Protein AF-A0A955N0T6-F1 (afdb_monomer)

Sequence (238 aa):
MNGVTVNFDPATDSLTDIRDAINRSVDTADARIDENGRLIIRSLTSQDVELANGTSNVLEALDLFHRIEGGDLGGGPLTPATTLASLGITGDAIVIDTGDQEYEIDLAGATDLAGVIAAVAASGAPVEAFINGAGNGLTFSATESVNSLEIRSLRKIFGSTALAPGTVNSGTTLASLGIASPGILEISNDGVVTQVDLTGAVSVEQVVDAINSQVNGVTATINADGTGIDLESAFLSS

Radius of gyration: 22.03 Å; Cα contacts (8 Å, |Δi|>4): 404; chains: 1; bounding box: 55×48×61 Å

Mean predicted aligned error: 18.3 Å

Foldseek 3Di:
DLPFDQDDDPVPAALVNVQVSCVVRPVQWDWDQDPVRDIWIDRNDPPPPPDPDDDPPVCVVVVQKDKDWFDALDDPQFDQAAFCVSSLAAFAWKWKDFAPDIFIFGRNVPGGNVSVQVSVVVRPAQKGWDQDPVRGGIMIIGNTGTPDIDMPPCCRRGRQNQQAFQCADQPRFCVNSVNPADAWDWDADPNDIWTQGCRVGGGPNVVQVSCVVGPPQWHWDQDPRNRGIDIDGNPPPD

Structure (mmCIF, N/CA/C/O backbone):
data_AF-A0A955N0T6-F1
#
_entry.id   AF-A0A955N0T6-F1
#
loop_
_atom_site.group_PDB
_atom_site.id
_atom_site.type_symbol
_atom_site.label_atom_id
_atom_site.label_alt_id
_atom_site.label_comp_id
_atom_site.label_asym_id
_atom_site.label_entity_id
_atom_site.label_seq_id
_atom_site.pdbx_PDB_ins_code
_atom_site.Cartn_x
_atom_site.Cartn_y
_atom_site.Cartn_z
_atom_site.occupancy
_atom_site.B_iso_or_equiv
_atom_site.auth_seq_id
_atom_site.auth_comp_id
_atom_site.auth_asym_id
_atom_site.auth_atom_id
_atom_site.pdbx_PDB_model_num
ATOM 1 N N . MET A 1 1 ? 18.552 9.284 -24.791 1.00 47.12 1 MET A N 1
ATOM 2 C CA . MET A 1 1 ? 19.332 9.133 -23.536 1.00 47.12 1 MET A CA 1
ATOM 3 C C . MET A 1 1 ? 20.487 10.125 -23.584 1.00 47.12 1 MET A C 1
ATOM 5 O O . MET A 1 1 ? 21.097 10.212 -24.638 1.00 47.12 1 MET A O 1
ATOM 9 N N . ASN A 1 2 ? 20.749 10.925 -22.543 1.00 49.69 2 ASN A N 1
ATOM 10 C CA . ASN A 1 2 ? 21.814 11.955 -22.546 1.00 49.69 2 ASN A CA 1
ATOM 11 C C . ASN A 1 2 ? 21.767 12.924 -23.752 1.00 49.69 2 ASN A C 1
ATOM 13 O O . ASN A 1 2 ? 22.791 13.247 -24.346 1.00 49.69 2 ASN A O 1
ATOM 17 N N . GLY A 1 3 ? 20.567 13.321 -24.197 1.00 55.41 3 GLY A N 1
ATOM 18 C CA . GLY A 1 3 ? 20.388 14.148 -25.404 1.00 55.41 3 GLY A CA 1
ATOM 19 C C . GLY A 1 3 ? 20.681 13.442 -26.739 1.00 55.41 3 GLY A C 1
ATOM 20 O O . GLY A 1 3 ? 20.474 14.029 -27.799 1.00 55.41 3 GLY A O 1
ATOM 21 N N . VAL A 1 4 ? 21.104 12.175 -26.716 1.00 63.22 4 VAL A N 1
ATOM 22 C CA . VAL A 1 4 ? 21.320 11.350 -27.908 1.00 63.22 4 VAL A CA 1
ATOM 23 C C . VAL A 1 4 ? 20.009 10.691 -28.330 1.00 63.22 4 VAL A C 1
ATOM 25 O O . VAL A 1 4 ? 19.337 10.025 -27.530 1.00 63.22 4 VAL A O 1
ATOM 28 N N . THR A 1 5 ? 19.662 10.883 -29.604 1.00 71.56 5 THR A N 1
ATOM 29 C CA . THR A 1 5 ? 18.549 10.204 -30.279 1.00 71.56 5 THR A CA 1
ATOM 30 C C . THR A 1 5 ? 19.086 8.965 -30.983 1.00 71.56 5 THR A C 1
ATOM 32 O O . THR A 1 5 ? 19.988 9.071 -31.814 1.00 71.56 5 THR A O 1
ATOM 35 N N . VAL A 1 6 ? 18.525 7.803 -30.658 1.00 72.94 6 VAL A N 1
ATOM 36 C CA . VAL A 1 6 ? 18.785 6.547 -31.369 1.00 72.94 6 VAL A CA 1
ATOM 37 C C . VAL A 1 6 ? 17.569 6.279 -32.245 1.00 72.94 6 VAL A C 1
ATOM 39 O O . VAL A 1 6 ? 16.464 6.139 -31.728 1.00 72.94 6 VAL A O 1
ATOM 42 N N . ASN A 1 7 ? 17.768 6.257 -33.561 1.00 78.81 7 ASN A N 1
ATOM 43 C CA . ASN A 1 7 ? 16.712 5.928 -34.514 1.00 78.81 7 ASN A CA 1
ATOM 44 C C . ASN A 1 7 ? 16.759 4.430 -34.809 1.00 78.81 7 ASN A C 1
ATOM 46 O O . ASN A 1 7 ? 17.839 3.900 -35.066 1.00 78.81 7 ASN A O 1
ATOM 50 N N . PHE A 1 8 ? 15.599 3.787 -34.812 1.00 81.38 8 PHE A N 1
ATOM 51 C CA . PHE A 1 8 ? 15.427 2.411 -35.262 1.00 81.38 8 PHE A CA 1
ATOM 52 C C . PHE A 1 8 ? 14.122 2.297 -36.052 1.00 81.38 8 PHE A C 1
ATOM 54 O O . PHE A 1 8 ? 13.184 3.070 -35.830 1.00 81.38 8 PHE A O 1
ATOM 61 N N . ASP A 1 9 ? 14.080 1.349 -36.978 1.00 82.19 9 ASP A N 1
ATOM 62 C CA . ASP A 1 9 ? 12.895 1.004 -37.753 1.00 82.19 9 ASP A CA 1
ATOM 63 C C . ASP A 1 9 ? 12.311 -0.318 -37.226 1.00 82.19 9 ASP A C 1
ATOM 65 O O . ASP A 1 9 ? 12.880 -1.382 -37.470 1.00 82.19 9 ASP A O 1
ATOM 69 N N . PRO A 1 10 ? 11.163 -0.298 -36.524 1.00 68.62 10 PRO A N 1
ATOM 70 C CA . PRO A 1 10 ? 10.575 -1.509 -35.952 1.00 68.62 10 PRO A CA 1
ATOM 71 C C . PRO A 1 10 ? 10.106 -2.522 -37.009 1.00 68.62 10 PRO A C 1
ATOM 73 O O . PRO A 1 10 ? 9.798 -3.660 -36.658 1.00 68.62 10 PRO A O 1
ATOM 76 N N . ALA A 1 11 ? 10.020 -2.138 -38.289 1.00 70.69 11 ALA A N 1
ATOM 77 C CA . ALA A 1 11 ? 9.659 -3.048 -39.372 1.00 70.69 11 ALA A CA 1
ATOM 78 C C . ALA A 1 11 ? 10.855 -3.851 -39.909 1.00 70.69 11 ALA A C 1
ATOM 80 O O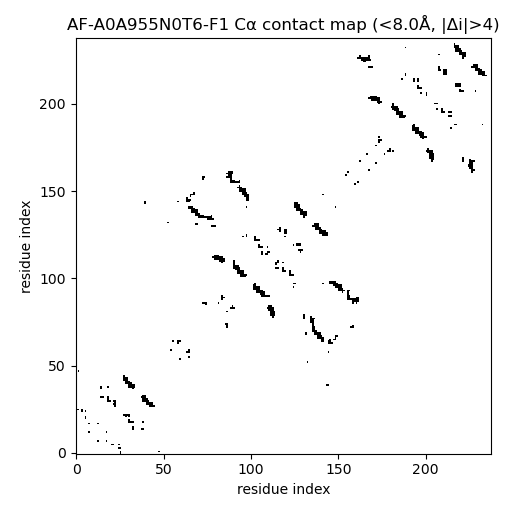 . ALA A 1 11 ? 10.645 -4.893 -40.536 1.00 70.69 11 ALA A O 1
ATOM 81 N N . THR A 1 12 ? 12.089 -3.380 -39.698 1.00 82.25 12 THR A N 1
ATOM 82 C CA . THR A 1 12 ? 13.293 -3.991 -40.288 1.00 82.25 12 THR A CA 1
ATOM 83 C C . THR A 1 12 ? 14.384 -4.324 -39.286 1.00 82.25 12 THR A C 1
ATOM 85 O O . THR A 1 12 ? 15.151 -5.253 -39.536 1.00 82.25 12 THR A O 1
ATOM 88 N N . ASP A 1 13 ? 14.459 -3.602 -38.173 1.00 80.44 13 ASP A N 1
ATOM 89 C CA . ASP A 1 13 ? 15.530 -3.750 -37.198 1.00 80.44 13 ASP A CA 1
ATOM 90 C C . ASP A 1 13 ? 15.172 -4.827 -36.172 1.00 80.44 13 ASP A C 1
ATOM 92 O O . ASP A 1 13 ? 14.110 -4.813 -35.545 1.00 80.44 13 ASP A O 1
ATOM 96 N N . SER A 1 14 ? 16.081 -5.782 -35.980 1.00 87.94 14 SER A N 1
ATOM 97 C CA . SER A 1 14 ? 15.954 -6.788 -34.931 1.00 87.94 14 SER A CA 1
ATOM 98 C C . SER A 1 14 ? 16.331 -6.213 -33.562 1.00 87.94 14 SER A C 1
ATOM 100 O O . SER A 1 14 ? 17.026 -5.202 -33.453 1.00 87.94 14 SER A O 1
ATOM 102 N N . LEU A 1 15 ? 15.965 -6.907 -32.479 1.00 77.06 15 LEU A N 1
ATOM 103 C CA . LEU A 1 15 ? 16.419 -6.542 -31.128 1.00 77.06 15 LEU A CA 1
ATOM 104 C C . LEU A 1 15 ? 17.953 -6.500 -31.014 1.00 77.06 15 LEU A C 1
ATOM 106 O O . LEU A 1 15 ? 18.491 -5.718 -30.232 1.00 77.06 15 LEU A O 1
ATOM 110 N N . THR A 1 16 ? 18.658 -7.304 -31.816 1.00 87.44 16 THR A N 1
ATOM 111 C CA . THR A 1 16 ? 20.126 -7.285 -31.918 1.00 87.44 16 THR A CA 1
ATOM 112 C C . THR A 1 16 ? 20.617 -5.979 -32.532 1.00 87.44 16 THR A C 1
ATOM 114 O O . THR A 1 16 ? 21.552 -5.376 -32.009 1.00 87.44 16 THR A O 1
ATOM 117 N N . ASP A 1 17 ? 19.956 -5.506 -33.589 1.00 84.50 17 ASP A N 1
ATOM 118 C CA . ASP A 1 17 ? 20.299 -4.248 -34.256 1.00 84.50 17 ASP A CA 1
ATOM 119 C C . ASP A 1 17 ? 20.048 -3.054 -33.330 1.00 84.50 17 ASP A C 1
ATOM 121 O O . ASP A 1 17 ? 20.889 -2.159 -33.222 1.00 84.50 17 ASP A O 1
ATOM 125 N N . ILE A 1 18 ? 18.940 -3.087 -32.582 1.00 83.38 18 ILE A N 1
ATOM 126 C CA . ILE A 1 18 ? 18.583 -2.065 -31.591 1.00 83.38 18 ILE A CA 1
ATOM 127 C C . ILE A 1 18 ? 19.593 -2.051 -30.434 1.00 83.38 18 ILE A C 1
ATOM 129 O O . ILE A 1 18 ? 20.108 -0.986 -30.084 1.00 83.38 18 ILE A O 1
ATOM 133 N N . ARG A 1 19 ? 19.946 -3.219 -29.873 1.00 89.56 19 ARG A N 1
ATOM 134 C CA . ARG A 1 19 ? 21.001 -3.356 -28.850 1.00 89.56 19 ARG A CA 1
ATOM 135 C C . ARG A 1 19 ? 22.312 -2.731 -29.324 1.00 89.56 19 ARG A C 1
ATOM 137 O O . ARG A 1 19 ? 22.926 -1.941 -28.607 1.00 89.56 19 ARG A O 1
ATOM 144 N N . ASP A 1 20 ? 22.737 -3.086 -30.533 1.00 86.69 20 ASP A N 1
ATOM 145 C CA . ASP A 1 20 ? 24.015 -2.647 -31.087 1.00 86.69 20 ASP A CA 1
ATOM 146 C C . ASP A 1 20 ? 24.008 -1.155 -31.429 1.00 86.69 20 ASP A C 1
ATOM 148 O O . ASP A 1 20 ? 25.032 -0.488 -31.285 1.00 86.69 20 ASP A O 1
ATOM 152 N N . ALA A 1 21 ? 22.866 -0.607 -31.848 1.00 83.38 21 ALA A N 1
ATOM 153 C CA . ALA A 1 21 ? 22.693 0.828 -32.028 1.00 83.38 21 ALA A CA 1
ATOM 154 C C . ALA A 1 21 ? 22.827 1.582 -30.697 1.00 83.38 21 ALA A C 1
ATOM 156 O O . ALA A 1 21 ? 23.555 2.569 -30.636 1.00 83.38 21 ALA A O 1
ATOM 157 N N . ILE A 1 22 ? 22.210 1.090 -29.619 1.00 79.81 22 ILE A N 1
ATOM 158 C CA . ILE A 1 22 ? 22.282 1.716 -28.291 1.00 79.81 22 ILE A CA 1
ATOM 159 C C . ILE A 1 22 ? 23.716 1.709 -27.753 1.00 79.81 22 ILE A C 1
ATOM 161 O O . ILE A 1 22 ? 24.227 2.771 -27.405 1.00 79.81 22 ILE A O 1
ATOM 165 N N . ASN A 1 23 ? 24.390 0.554 -27.765 1.00 84.00 23 ASN A N 1
ATOM 166 C CA . ASN A 1 23 ? 25.775 0.433 -27.287 1.00 84.00 23 ASN A CA 1
ATOM 167 C C . ASN A 1 23 ? 26.773 1.255 -28.114 1.00 84.00 23 ASN A C 1
ATOM 169 O O . ASN A 1 23 ? 27.841 1.607 -27.624 1.00 84.00 23 ASN A O 1
ATOM 173 N N . ARG A 1 24 ? 26.452 1.547 -29.380 1.00 86.88 24 ARG A N 1
ATOM 174 C CA . ARG A 1 24 ? 27.289 2.381 -30.253 1.00 86.88 24 ARG A CA 1
ATOM 175 C C . ARG A 1 24 ? 27.024 3.872 -30.076 1.00 86.88 24 ARG A C 1
ATOM 177 O O . ARG A 1 24 ? 27.92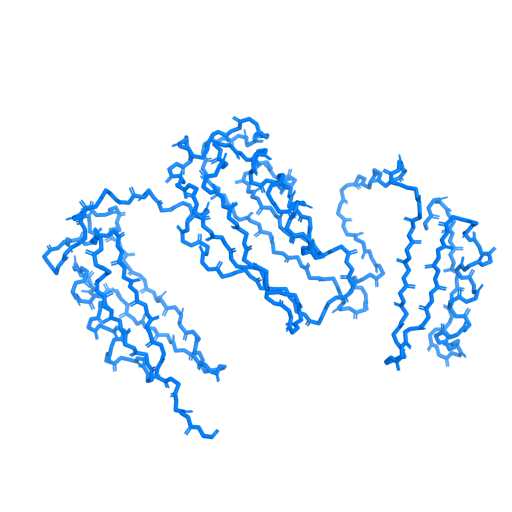2 4.676 -30.295 1.00 86.88 24 ARG A O 1
ATOM 184 N N . SER A 1 25 ? 25.783 4.246 -29.785 1.00 80.88 25 SER A N 1
ATOM 185 C CA . SER A 1 25 ? 25.358 5.646 -29.710 1.00 80.88 25 SER A CA 1
ATOM 186 C C . SER A 1 25 ? 25.455 6.231 -28.305 1.00 80.88 25 SER A C 1
ATOM 188 O O . SER A 1 25 ? 25.453 7.452 -28.166 1.00 80.88 25 SER A O 1
ATOM 190 N N . VAL A 1 26 ? 25.519 5.393 -27.270 1.00 78.62 26 VAL A N 1
ATOM 191 C CA . VAL A 1 26 ? 25.553 5.825 -25.874 1.00 78.62 26 VAL A CA 1
ATOM 192 C C . VAL A 1 26 ? 26.701 5.113 -25.165 1.00 78.62 26 VAL A C 1
ATOM 194 O O . VAL A 1 26 ? 26.543 3.995 -24.690 1.00 78.62 26 VAL A O 1
ATOM 197 N N . ASP A 1 27 ? 27.846 5.788 -25.058 1.00 73.81 27 ASP A N 1
ATOM 198 C CA . ASP A 1 27 ? 29.087 5.227 -24.491 1.00 73.81 27 ASP A CA 1
ATOM 199 C C . ASP A 1 27 ? 28.948 4.738 -23.032 1.00 73.81 27 ASP A C 1
ATOM 201 O O . ASP A 1 27 ? 29.782 3.978 -22.543 1.00 73.81 27 ASP A O 1
ATOM 205 N N . THR A 1 28 ? 27.905 5.178 -22.319 1.00 65.75 28 THR A N 1
ATOM 206 C CA . THR A 1 28 ? 27.613 4.820 -20.920 1.00 65.75 28 THR A CA 1
ATOM 207 C C . THR A 1 28 ? 26.474 3.809 -20.757 1.00 65.75 28 THR A C 1
ATOM 209 O O . THR A 1 28 ? 26.114 3.478 -19.623 1.00 65.75 28 THR A O 1
ATOM 212 N N . ALA A 1 29 ? 25.874 3.348 -21.857 1.00 68.81 29 ALA A N 1
ATOM 213 C CA . ALA A 1 29 ? 24.824 2.339 -21.826 1.00 68.81 29 ALA A CA 1
ATOM 214 C C . ALA A 1 29 ? 25.420 0.930 -21.929 1.00 68.81 29 ALA A C 1
ATOM 216 O O . ALA A 1 29 ? 26.307 0.672 -22.736 1.00 68.81 29 ALA A O 1
ATOM 217 N N . ASP A 1 30 ? 24.880 0.012 -21.134 1.00 77.50 30 ASP A N 1
ATOM 218 C CA . ASP A 1 30 ? 25.071 -1.431 -21.262 1.00 77.50 30 ASP A CA 1
ATOM 219 C C . ASP A 1 30 ? 23.743 -2.056 -21.708 1.00 77.50 30 ASP A C 1
ATOM 221 O O . ASP A 1 30 ? 22.880 -2.396 -20.893 1.00 77.50 30 ASP A O 1
ATOM 225 N N . ALA A 1 31 ? 23.541 -2.129 -23.025 1.00 80.44 31 ALA A N 1
ATOM 226 C CA . ALA A 1 31 ? 22.414 -2.816 -23.636 1.00 80.44 31 ALA A CA 1
ATOM 227 C C . ALA A 1 31 ? 22.773 -4.274 -23.959 1.00 80.44 31 ALA A C 1
ATOM 229 O O . ALA A 1 31 ? 23.760 -4.567 -24.638 1.00 80.44 31 ALA A O 1
ATOM 230 N N . ARG A 1 32 ? 21.929 -5.213 -23.537 1.00 83.88 32 ARG A N 1
ATOM 231 C CA . ARG A 1 32 ? 22.116 -6.659 -23.710 1.00 83.88 32 ARG A CA 1
ATOM 232 C C . ARG A 1 32 ? 20.792 -7.352 -23.995 1.00 83.88 32 ARG A C 1
ATOM 234 O O . ARG A 1 32 ? 19.743 -6.834 -23.647 1.00 83.88 32 ARG A O 1
ATOM 241 N N . ILE A 1 33 ? 20.847 -8.521 -24.625 1.00 76.94 33 ILE A N 1
ATOM 242 C CA . ILE A 1 33 ? 19.676 -9.389 -24.788 1.00 76.94 33 ILE A CA 1
ATOM 243 C C . ILE A 1 33 ? 19.840 -10.545 -23.807 1.00 76.94 33 ILE A C 1
ATOM 245 O O . ILE A 1 33 ? 20.915 -11.146 -23.768 1.00 76.94 33 ILE A O 1
ATOM 249 N N . ASP A 1 34 ? 18.830 -10.804 -22.983 1.00 71.25 34 ASP A N 1
ATOM 250 C CA . ASP A 1 34 ? 18.863 -11.907 -22.024 1.00 71.25 34 ASP A CA 1
ATOM 251 C C . ASP A 1 34 ? 18.612 -13.272 -22.685 1.00 71.25 34 ASP A C 1
ATOM 253 O O . ASP A 1 34 ? 18.391 -13.393 -23.893 1.00 71.25 34 ASP A O 1
ATOM 257 N N . GLU A 1 35 ? 18.653 -14.328 -21.877 1.00 67.81 35 GLU A N 1
ATOM 258 C CA . GLU A 1 35 ? 18.397 -15.701 -22.325 1.00 67.81 35 GLU A CA 1
ATOM 259 C C . GLU A 1 35 ? 16.966 -15.932 -22.841 1.00 67.81 35 GLU A C 1
ATOM 261 O O . GLU A 1 35 ? 16.733 -16.878 -23.592 1.00 67.81 35 GLU A O 1
ATOM 266 N N . ASN A 1 36 ? 16.034 -15.036 -22.507 1.00 64.38 36 ASN A N 1
ATOM 267 C CA . ASN A 1 36 ? 14.639 -15.067 -22.936 1.00 64.38 36 ASN A CA 1
ATOM 268 C C . ASN A 1 36 ? 14.381 -14.198 -24.180 1.00 64.38 36 ASN A C 1
ATOM 270 O O . ASN A 1 36 ? 13.234 -14.059 -24.608 1.00 64.38 36 ASN A O 1
ATOM 274 N N . GLY A 1 37 ? 15.423 -13.608 -24.775 1.00 65.44 37 GLY A N 1
ATOM 275 C CA . GLY A 1 37 ? 15.309 -12.771 -25.968 1.00 65.44 37 GLY A CA 1
ATOM 276 C C . GLY A 1 37 ? 14.833 -11.342 -25.696 1.00 65.44 37 GLY A C 1
ATOM 277 O O . GLY A 1 37 ? 14.413 -10.661 -26.629 1.00 65.44 37 GLY A O 1
ATOM 278 N N . ARG A 1 38 ? 14.892 -10.867 -24.447 1.00 69.25 38 ARG A N 1
ATOM 279 C CA . ARG A 1 38 ? 14.460 -9.520 -24.046 1.00 69.25 38 ARG A CA 1
ATOM 280 C C . ARG A 1 38 ? 15.627 -8.545 -24.055 1.00 69.25 38 ARG A C 1
ATOM 282 O O . ARG A 1 38 ? 16.719 -8.877 -23.602 1.00 69.25 38 ARG A O 1
ATOM 289 N N . LEU A 1 39 ? 15.392 -7.323 -24.532 1.00 70.25 39 LEU A N 1
ATOM 290 C CA . LEU A 1 39 ? 16.381 -6.247 -24.500 1.00 70.25 39 LEU A CA 1
ATOM 291 C C . LEU A 1 39 ? 16.411 -5.594 -23.109 1.00 70.25 39 LEU A C 1
ATOM 293 O O . LEU A 1 39 ? 15.427 -5.012 -22.668 1.00 70.25 39 LEU A O 1
ATOM 297 N N . ILE A 1 40 ? 17.560 -5.654 -22.447 1.00 68.81 40 ILE A N 1
ATOM 298 C CA . ILE A 1 40 ? 17.857 -5.009 -21.166 1.00 68.81 40 ILE A CA 1
ATOM 299 C C . ILE A 1 40 ? 18.818 -3.853 -21.434 1.00 68.81 40 ILE A C 1
ATOM 301 O O . ILE A 1 40 ? 19.824 -4.053 -22.107 1.00 68.81 40 ILE A O 1
ATOM 305 N N . ILE A 1 41 ? 18.559 -2.668 -20.879 1.00 73.00 41 ILE A N 1
ATOM 306 C CA . ILE A 1 41 ? 19.451 -1.503 -20.986 1.00 73.00 41 ILE A CA 1
ATOM 307 C C . ILE A 1 41 ? 19.792 -1.025 -19.575 1.00 73.00 41 ILE A C 1
ATOM 309 O O . ILE A 1 41 ? 18.904 -0.634 -18.824 1.00 73.00 41 ILE A O 1
ATOM 313 N N . ARG A 1 42 ? 21.075 -1.038 -19.207 1.00 61.81 42 ARG A N 1
ATOM 314 C CA . ARG A 1 42 ? 21.577 -0.511 -17.931 1.00 61.81 42 ARG A CA 1
ATOM 315 C C . ARG A 1 42 ? 22.395 0.750 -18.193 1.00 61.81 42 ARG A C 1
ATOM 317 O O . ARG A 1 42 ? 23.458 0.684 -18.798 1.00 61.81 42 ARG A O 1
ATOM 324 N N . SER A 1 43 ? 21.906 1.909 -17.759 1.00 56.81 43 SER A N 1
ATOM 325 C CA . SER A 1 43 ? 22.688 3.154 -17.787 1.00 56.81 43 SER A CA 1
ATOM 326 C C . SER A 1 43 ? 23.571 3.216 -16.541 1.00 56.81 43 SER A C 1
ATOM 328 O O . SER A 1 43 ? 23.054 3.193 -15.426 1.00 56.81 43 SER A O 1
ATOM 330 N N . LEU A 1 44 ? 24.896 3.268 -16.710 1.00 47.31 44 LEU A N 1
ATOM 331 C CA . LEU A 1 44 ? 25.856 3.164 -15.599 1.00 47.31 44 LEU A CA 1
ATOM 332 C C . LEU A 1 44 ? 26.204 4.493 -14.906 1.00 47.31 44 LEU A C 1
ATOM 334 O O . LEU A 1 44 ? 27.102 4.521 -14.067 1.00 47.31 44 LEU A O 1
ATOM 338 N N . THR A 1 45 ? 25.501 5.594 -15.179 1.00 41.44 45 THR A N 1
ATOM 339 C CA . THR A 1 45 ? 25.729 6.857 -14.456 1.00 41.44 45 THR A CA 1
ATOM 340 C C . THR A 1 45 ? 24.423 7.427 -13.921 1.00 41.44 45 THR A C 1
ATOM 342 O O . THR A 1 45 ? 23.654 8.058 -14.642 1.00 41.44 45 THR A O 1
ATOM 345 N N . SER A 1 46 ? 24.208 7.233 -12.621 1.00 37.22 46 SER A N 1
ATOM 346 C CA . SER A 1 46 ? 23.081 7.725 -11.819 1.00 37.22 46 SER A CA 1
ATOM 347 C C . SER A 1 46 ? 23.048 9.250 -11.613 1.00 37.22 46 SER A C 1
ATOM 349 O O . SER A 1 46 ? 22.302 9.724 -10.765 1.00 37.22 46 SER A O 1
ATOM 351 N N . GLN A 1 47 ? 23.859 10.029 -12.340 1.00 34.72 47 GLN A N 1
ATOM 352 C CA . GLN A 1 47 ? 24.026 11.468 -12.086 1.00 34.72 47 GLN A CA 1
ATOM 353 C C . GLN A 1 47 ? 23.337 12.397 -13.097 1.00 34.72 47 GLN A C 1
ATOM 355 O O . GLN A 1 47 ? 23.209 13.574 -12.792 1.00 34.72 47 GLN A O 1
ATOM 360 N N . ASP A 1 48 ? 22.820 11.890 -14.224 1.00 32.69 48 ASP A N 1
ATOM 361 C CA . ASP A 1 48 ? 22.217 12.735 -15.279 1.00 32.69 48 ASP A CA 1
ATOM 362 C C . ASP A 1 48 ? 20.781 12.338 -15.676 1.00 32.69 48 ASP A C 1
ATOM 364 O O . ASP A 1 48 ? 20.277 12.753 -16.721 1.00 32.69 48 ASP A O 1
ATOM 368 N N . VAL A 1 49 ? 20.074 11.567 -14.843 1.00 34.94 49 VAL A N 1
ATOM 369 C CA . VAL A 1 49 ? 18.625 11.348 -15.018 1.00 34.94 49 VAL A CA 1
ATOM 370 C C . VAL A 1 49 ? 17.856 12.245 -14.052 1.00 34.94 49 VAL A C 1
ATOM 372 O O . VAL A 1 49 ? 17.116 11.781 -13.195 1.00 34.94 49 VAL A O 1
ATOM 375 N N . GLU A 1 50 ? 18.024 13.559 -14.196 1.00 27.94 50 GLU A N 1
ATOM 376 C CA . GLU A 1 50 ? 17.011 14.503 -13.723 1.00 27.94 50 GLU A CA 1
ATOM 377 C C . GLU A 1 50 ? 16.030 14.732 -14.885 1.00 27.94 50 GLU A C 1
ATOM 379 O O . GLU A 1 50 ? 16.179 15.631 -15.715 1.00 27.94 50 GLU A O 1
ATOM 384 N N . LEU A 1 51 ? 15.053 13.830 -15.013 1.00 32.66 51 LEU A N 1
ATOM 385 C CA . LEU A 1 51 ? 13.962 13.970 -15.974 1.00 32.66 51 LEU A CA 1
ATOM 386 C C . LEU A 1 51 ? 12.872 14.837 -15.348 1.00 32.66 51 LEU A C 1
ATOM 388 O O . LEU A 1 51 ? 12.045 14.377 -14.561 1.00 32.66 51 LEU A O 1
ATOM 392 N N . ALA A 1 52 ? 12.883 16.117 -15.717 1.00 30.12 52 ALA A N 1
ATOM 393 C CA . ALA A 1 52 ? 11.793 17.030 -15.432 1.00 30.12 52 ALA A CA 1
ATOM 394 C C . ALA A 1 52 ? 10.487 16.487 -16.037 1.00 30.12 52 ALA A C 1
ATOM 396 O O . ALA A 1 52 ? 10.296 16.496 -17.249 1.00 30.12 52 ALA A O 1
ATOM 397 N N . ASN A 1 53 ? 9.593 16.073 -15.142 1.00 32.22 53 ASN A N 1
ATOM 398 C CA . ASN A 1 53 ? 8.164 15.869 -15.345 1.00 32.22 53 ASN A CA 1
ATOM 399 C C . ASN A 1 53 ? 7.758 14.827 -16.411 1.00 32.22 53 ASN A C 1
ATOM 401 O O . ASN A 1 53 ? 7.437 15.168 -17.544 1.00 32.22 53 ASN A O 1
ATOM 405 N N . GLY A 1 54 ? 7.649 13.571 -15.967 1.00 35.72 54 GLY A N 1
ATOM 406 C CA . GLY A 1 54 ? 6.728 12.586 -16.539 1.00 35.72 54 GLY A CA 1
ATOM 407 C C . GLY A 1 54 ? 7.233 11.807 -17.756 1.00 35.72 54 GLY A C 1
ATOM 408 O O . GLY A 1 54 ? 7.533 12.372 -18.800 1.00 35.72 54 GLY A O 1
ATOM 409 N N . THR A 1 55 ? 7.177 10.478 -17.626 1.00 31.72 55 THR A N 1
ATOM 410 C CA . THR A 1 55 ? 7.202 9.436 -18.676 1.00 31.72 55 THR A CA 1
ATOM 411 C C . THR A 1 55 ? 8.559 9.062 -19.293 1.00 31.72 55 THR A C 1
ATOM 413 O O . THR A 1 55 ? 9.147 9.778 -20.101 1.00 31.72 55 THR A O 1
ATOM 416 N N . SER A 1 56 ? 9.036 7.856 -18.952 1.00 40.25 56 SER A N 1
ATOM 417 C CA . SER A 1 56 ? 10.073 7.142 -19.707 1.00 40.25 56 SER A CA 1
ATOM 418 C C . SER A 1 56 ? 9.406 6.450 -20.903 1.00 40.25 56 SER A C 1
ATOM 420 O O . SER A 1 56 ? 9.001 5.290 -20.872 1.00 40.25 56 SER A O 1
ATOM 422 N N . ASN A 1 57 ? 9.262 7.230 -21.963 1.00 43.34 57 ASN A N 1
ATOM 423 C CA . ASN A 1 57 ? 8.592 6.975 -23.237 1.00 43.34 57 ASN A CA 1
ATOM 424 C C . ASN A 1 57 ? 9.021 5.712 -24.020 1.00 43.34 57 ASN A C 1
ATOM 426 O O . ASN A 1 57 ? 8.316 5.324 -24.947 1.00 43.34 57 ASN A O 1
ATOM 430 N N . VAL A 1 58 ? 10.120 5.033 -23.673 1.00 39.41 58 VAL A N 1
ATOM 431 C CA . VAL A 1 58 ? 10.504 3.752 -24.312 1.00 39.41 58 VAL A CA 1
ATOM 432 C C . VAL A 1 58 ? 9.889 2.547 -23.596 1.00 39.41 58 VAL A C 1
ATOM 434 O O . VAL A 1 58 ? 9.479 1.594 -24.250 1.00 39.41 58 VAL A O 1
ATOM 437 N N . LEU A 1 59 ? 9.786 2.589 -22.265 1.00 40.06 59 LEU A N 1
ATOM 438 C CA . LEU A 1 59 ? 9.183 1.507 -21.482 1.00 40.06 59 LEU A CA 1
ATOM 439 C C . LEU A 1 59 ? 7.649 1.573 -21.537 1.00 40.06 59 LEU A C 1
ATOM 441 O O . LEU A 1 59 ? 7.001 0.533 -21.583 1.00 40.06 59 LEU A O 1
ATOM 445 N N . GLU A 1 60 ? 7.082 2.781 -21.608 1.00 37.66 60 GLU A N 1
ATOM 446 C CA . GLU A 1 60 ? 5.643 3.002 -21.818 1.00 37.66 60 GLU A CA 1
ATOM 447 C C . GLU A 1 60 ? 5.195 2.575 -23.229 1.00 37.66 60 GLU A C 1
ATOM 449 O O . GLU A 1 60 ? 4.159 1.940 -23.382 1.00 37.66 60 GLU A O 1
ATOM 454 N N . ALA A 1 61 ? 6.004 2.825 -24.269 1.00 37.12 61 ALA A N 1
ATOM 455 C CA . ALA A 1 61 ? 5.692 2.405 -25.642 1.00 37.12 61 ALA A CA 1
ATOM 456 C C . ALA A 1 61 ? 5.778 0.883 -25.873 1.00 37.12 61 ALA A C 1
ATOM 458 O O . ALA A 1 61 ? 5.254 0.386 -26.869 1.00 37.12 61 ALA A O 1
ATOM 459 N N . LEU A 1 62 ? 6.450 0.156 -24.975 1.00 38.09 62 LEU A N 1
ATOM 460 C CA . LEU A 1 62 ? 6.595 -1.302 -25.016 1.00 38.09 62 LEU A CA 1
ATOM 461 C C . LEU A 1 62 ? 5.700 -2.024 -23.994 1.00 38.09 62 LEU A C 1
ATOM 463 O O . LEU A 1 62 ? 5.785 -3.244 -23.906 1.00 38.09 62 LEU A O 1
ATOM 467 N N . ASP A 1 63 ? 4.866 -1.293 -23.243 1.00 42.19 63 ASP A N 1
ATOM 468 C CA . ASP A 1 63 ? 4.020 -1.824 -22.156 1.00 42.19 63 ASP A CA 1
ATOM 469 C C . ASP A 1 63 ? 4.820 -2.547 -21.047 1.00 42.19 63 ASP A C 1
ATOM 471 O O . ASP A 1 63 ? 4.358 -3.475 -20.394 1.00 42.19 63 ASP A O 1
ATOM 475 N N . LEU A 1 64 ? 6.079 -2.135 -20.848 1.00 38.56 64 LEU A N 1
ATOM 476 C CA . LEU A 1 64 ? 7.003 -2.697 -19.851 1.00 38.56 64 LEU A CA 1
ATOM 477 C C . LEU A 1 64 ? 7.192 -1.773 -18.640 1.00 38.56 64 LEU A C 1
ATOM 479 O O . LEU A 1 64 ? 7.902 -2.124 -17.695 1.00 38.56 64 LEU A O 1
ATOM 483 N N . PHE A 1 65 ? 6.592 -0.580 -18.672 1.00 44.47 65 PHE A N 1
ATOM 484 C CA . PHE A 1 65 ? 6.606 0.377 -17.574 1.00 44.47 65 PHE A CA 1
ATOM 485 C C . PHE A 1 65 ? 5.408 0.150 -16.658 1.00 44.47 65 PHE A C 1
ATOM 487 O O . PHE A 1 65 ? 4.290 0.547 -16.976 1.00 44.47 65 PHE A O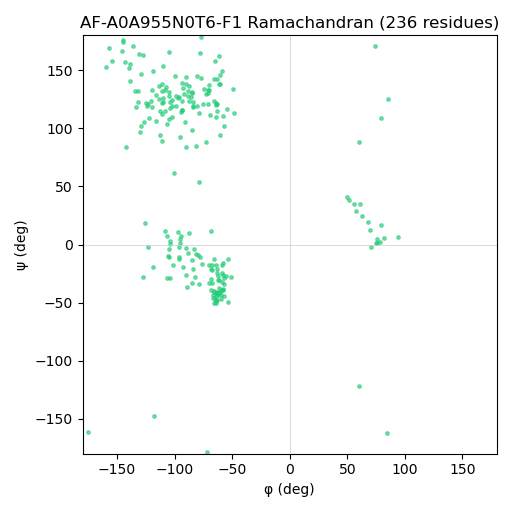 1
ATOM 494 N N . HIS A 1 66 ? 5.658 -0.434 -15.490 1.00 47.25 66 HIS A N 1
ATOM 495 C CA . HIS A 1 66 ? 4.638 -0.577 -14.463 1.00 47.25 66 HIS A CA 1
ATOM 496 C C . HIS A 1 66 ? 4.880 0.441 -13.348 1.00 47.25 66 HIS A C 1
ATOM 498 O O . HIS A 1 66 ? 5.953 0.484 -12.738 1.00 47.25 66 HIS A O 1
ATOM 504 N N . ARG A 1 67 ? 3.869 1.275 -13.094 1.00 53.78 67 ARG A N 1
ATOM 505 C CA . ARG A 1 67 ? 3.886 2.300 -12.050 1.00 53.78 67 ARG A CA 1
ATOM 506 C C . ARG A 1 67 ? 2.585 2.264 -11.273 1.00 53.78 67 ARG A C 1
ATOM 508 O O . ARG A 1 67 ? 1.509 2.308 -11.861 1.00 53.78 67 ARG A O 1
ATOM 515 N N . ILE A 1 68 ? 2.709 2.272 -9.954 1.00 57.06 68 ILE A N 1
ATOM 516 C CA . ILE A 1 68 ? 1.583 2.427 -9.039 1.00 57.06 68 ILE A CA 1
ATOM 517 C C . ILE A 1 68 ? 1.679 3.836 -8.466 1.00 57.06 68 ILE A C 1
ATOM 519 O O . ILE A 1 68 ? 2.538 4.127 -7.629 1.00 57.06 68 ILE A O 1
ATOM 523 N N . GLU A 1 69 ? 0.833 4.738 -8.963 1.00 61.56 69 GLU A N 1
ATOM 524 C CA . GLU A 1 69 ? 0.717 6.083 -8.402 1.00 61.56 69 GLU A CA 1
ATOM 525 C C . GLU A 1 69 ? -0.051 6.033 -7.080 1.00 61.56 69 GLU A C 1
ATOM 527 O O . GLU A 1 69 ? -1.211 5.624 -7.030 1.00 61.56 69 GLU A O 1
ATOM 532 N N . GLY A 1 70 ? 0.597 6.481 -6.005 1.00 55.91 70 GLY A N 1
ATOM 533 C CA . GLY A 1 70 ? -0.066 6.659 -4.720 1.00 55.91 70 GLY A CA 1
ATOM 534 C C . GLY A 1 70 ? -1.052 7.822 -4.761 1.00 55.91 70 GLY A C 1
ATOM 535 O O . GLY A 1 70 ? -0.709 8.917 -5.219 1.00 55.91 70 GLY A O 1
ATOM 536 N N . GLY A 1 71 ? -2.258 7.576 -4.247 1.00 58.81 71 GLY A N 1
ATOM 537 C CA . GLY A 1 71 ? -3.267 8.605 -3.999 1.00 58.81 71 GLY A CA 1
ATOM 538 C C . GLY A 1 71 ? -2.920 9.514 -2.815 1.00 58.81 71 GLY A C 1
ATOM 539 O O . GLY A 1 71 ? -1.874 9.366 -2.185 1.00 58.81 71 GLY A O 1
ATOM 540 N N . ASP A 1 72 ? -3.821 10.452 -2.519 1.00 69.69 72 ASP A N 1
ATOM 541 C CA . ASP A 1 72 ? -3.670 11.397 -1.408 1.00 69.69 72 ASP A CA 1
ATOM 542 C C . ASP A 1 72 ? -3.644 10.668 -0.052 1.00 69.69 72 ASP A C 1
ATOM 544 O O . ASP A 1 72 ? -4.592 9.970 0.311 1.00 69.69 72 ASP A O 1
ATOM 548 N N . LEU A 1 73 ? -2.551 10.837 0.691 1.00 67.38 73 LEU A N 1
ATOM 549 C CA . LEU A 1 73 ? -2.327 10.286 2.029 1.00 67.38 73 LEU A CA 1
ATOM 550 C C . LEU A 1 73 ? -2.803 11.225 3.152 1.00 67.38 73 LEU A C 1
ATOM 552 O O . LEU A 1 73 ? -2.737 10.860 4.326 1.00 67.38 73 LEU A O 1
ATOM 556 N N . GLY A 1 74 ? -3.286 12.425 2.817 1.00 58.09 74 GLY A N 1
ATOM 557 C CA . GLY A 1 74 ? -3.607 13.476 3.778 1.00 58.09 74 GLY A CA 1
ATOM 558 C C . GLY A 1 74 ? -2.357 14.153 4.361 1.00 58.09 74 GLY A C 1
ATOM 559 O O . GLY A 1 74 ? -1.227 13.731 4.148 1.00 58.09 74 GLY A O 1
ATOM 560 N N . GLY A 1 75 ? -2.545 15.251 5.103 1.00 59.38 75 GLY A N 1
ATOM 561 C CA . GLY A 1 75 ? -1.448 15.909 5.839 1.00 59.38 75 GLY A CA 1
ATOM 562 C C . GLY A 1 75 ? -0.736 17.071 5.130 1.00 59.38 75 GLY A C 1
ATOM 563 O O . GLY A 1 75 ? 0.210 17.626 5.687 1.00 59.38 75 GLY A O 1
ATOM 564 N N . GLY A 1 76 ? -1.213 17.510 3.961 1.00 65.25 76 GLY A N 1
ATOM 565 C CA . GLY A 1 76 ? -0.584 18.594 3.193 1.00 65.25 76 GLY A CA 1
ATOM 566 C C . GLY A 1 76 ? 0.564 18.086 2.310 1.00 65.25 76 GLY A C 1
ATOM 567 O O . GLY A 1 76 ? 0.614 16.893 2.028 1.00 65.25 76 GLY A O 1
ATOM 568 N N . PRO A 1 77 ? 1.469 18.965 1.835 1.00 81.25 77 PRO A N 1
ATOM 569 C CA . PRO A 1 77 ? 2.582 18.529 1.005 1.00 81.25 77 PRO A CA 1
ATOM 570 C C . PRO A 1 77 ? 3.492 17.593 1.803 1.00 81.25 77 PRO A C 1
ATOM 572 O O . PRO A 1 77 ? 4.125 17.993 2.783 1.00 81.25 77 PRO A O 1
ATOM 575 N N . LEU A 1 78 ? 3.540 16.342 1.368 1.00 84.44 78 LEU A N 1
ATOM 576 C CA . LEU A 1 78 ? 4.412 15.314 1.890 1.00 84.44 78 LEU A CA 1
ATOM 577 C C . LEU A 1 78 ? 5.866 15.662 1.590 1.00 84.44 78 LEU A C 1
ATOM 579 O O . LEU A 1 78 ? 6.224 16.148 0.517 1.00 84.44 78 LEU A O 1
ATOM 583 N N . THR A 1 79 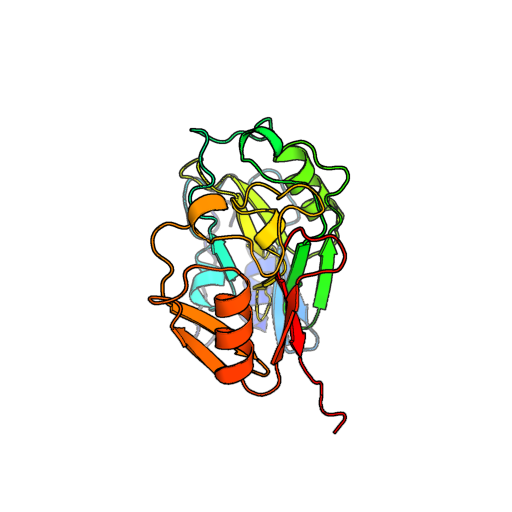? 6.720 15.356 2.553 1.00 89.06 79 THR A N 1
ATOM 584 C CA . THR A 1 79 ? 8.172 15.441 2.437 1.00 89.06 79 THR A CA 1
ATOM 585 C C . THR A 1 79 ? 8.771 14.133 2.945 1.00 89.06 79 THR A C 1
ATOM 587 O O . THR A 1 79 ? 8.091 13.401 3.666 1.00 89.06 79 THR A O 1
ATOM 590 N N . PRO A 1 80 ? 10.047 13.829 2.656 1.00 88.25 80 PRO A N 1
ATOM 591 C CA . PRO A 1 80 ? 10.696 12.657 3.241 1.00 88.25 80 PRO A CA 1
ATOM 592 C C . PRO A 1 80 ? 10.640 12.643 4.782 1.00 88.25 80 PRO A C 1
ATOM 594 O O . PRO A 1 80 ? 10.595 11.579 5.384 1.00 88.25 80 PRO A O 1
ATOM 597 N N . ALA A 1 81 ? 10.566 13.813 5.425 1.00 89.44 81 ALA A N 1
ATOM 598 C CA . ALA A 1 81 ? 10.441 13.938 6.878 1.00 89.44 81 ALA A CA 1
ATOM 599 C C . ALA A 1 81 ? 8.997 13.805 7.405 1.00 89.44 81 ALA A C 1
ATOM 601 O O . ALA A 1 81 ? 8.785 13.857 8.618 1.00 89.44 81 ALA A O 1
ATOM 602 N N . THR A 1 82 ? 7.989 13.679 6.533 1.00 86.94 82 THR A N 1
ATOM 603 C CA . THR A 1 82 ? 6.603 13.480 6.968 1.00 86.94 82 THR A CA 1
ATOM 604 C C . THR A 1 82 ? 6.500 12.147 7.698 1.00 86.94 82 THR A C 1
ATOM 606 O O . THR A 1 82 ? 6.816 11.094 7.144 1.00 86.94 82 THR A O 1
ATOM 609 N N . THR A 1 83 ? 6.082 12.196 8.963 1.00 86.62 83 THR A N 1
ATOM 610 C CA . THR A 1 83 ? 6.070 11.016 9.827 1.00 86.62 83 THR A CA 1
ATOM 611 C C . THR A 1 83 ? 4.893 10.118 9.487 1.00 86.62 83 THR A C 1
ATOM 613 O O . THR A 1 83 ? 3.789 10.609 9.236 1.00 86.62 83 THR A O 1
ATOM 616 N N . LEU A 1 84 ? 5.092 8.803 9.556 1.00 80.00 84 LEU A N 1
ATOM 617 C CA . LEU A 1 84 ? 4.007 7.840 9.349 1.00 80.00 84 LEU A CA 1
ATOM 618 C C . LEU A 1 84 ? 2.875 8.081 10.356 1.00 80.00 84 LEU A C 1
ATOM 620 O O . LEU A 1 84 ? 1.706 8.135 9.985 1.00 80.00 84 LEU A O 1
ATOM 624 N N . ALA A 1 85 ? 3.233 8.401 11.602 1.00 77.44 85 ALA A N 1
ATOM 625 C CA . ALA A 1 85 ? 2.278 8.770 12.641 1.00 77.44 85 ALA A CA 1
ATOM 626 C C . ALA A 1 85 ? 1.410 9.990 12.271 1.00 77.44 85 ALA A C 1
ATOM 628 O O . ALA A 1 85 ? 0.219 9.997 12.575 1.00 77.44 85 ALA A O 1
ATOM 629 N N . SER A 1 86 ? 1.967 11.012 11.601 1.00 75.00 86 SER A N 1
ATOM 630 C CA . SER A 1 86 ? 1.192 12.189 11.162 1.00 75.00 86 SER A CA 1
ATOM 631 C C . SER A 1 86 ? 0.172 11.870 10.068 1.00 75.00 86 SER A C 1
ATOM 633 O O . SER A 1 86 ? -0.815 12.587 9.923 1.00 75.00 86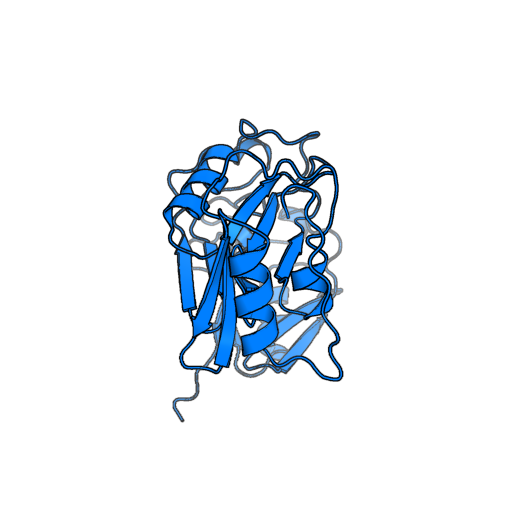 SER A O 1
ATOM 635 N N . LEU A 1 87 ? 0.392 10.771 9.349 1.00 73.25 87 LEU A N 1
ATOM 636 C CA . LEU A 1 87 ? -0.487 10.238 8.314 1.00 73.25 87 LEU A CA 1
ATOM 637 C C . LEU A 1 87 ? -1.431 9.150 8.861 1.00 73.25 87 LEU A C 1
ATOM 639 O O . LEU A 1 87 ? -2.210 8.568 8.111 1.00 73.25 87 LEU A O 1
ATOM 643 N N . GLY A 1 88 ? -1.361 8.842 10.164 1.00 63.47 88 GLY A N 1
ATOM 644 C CA . GLY A 1 88 ? -2.101 7.734 10.778 1.00 63.47 88 GLY A CA 1
ATOM 645 C C . GLY A 1 88 ? -1.601 6.344 10.363 1.00 63.47 88 GLY A C 1
ATOM 646 O O . GLY A 1 88 ? -2.268 5.350 10.629 1.00 63.47 88 GLY A O 1
ATOM 647 N N . ILE A 1 89 ? -0.435 6.267 9.728 1.00 69.44 89 ILE A N 1
ATOM 648 C CA . ILE A 1 89 ? 0.182 5.052 9.200 1.00 69.44 89 ILE A CA 1
ATOM 649 C C . ILE A 1 89 ? 1.014 4.393 10.306 1.00 69.44 89 ILE A C 1
ATOM 651 O O . ILE A 1 89 ? 1.758 5.072 11.018 1.00 69.44 89 ILE A O 1
ATOM 655 N N . THR A 1 90 ? 0.922 3.069 10.441 1.00 63.91 90 THR A N 1
ATOM 656 C CA . THR A 1 90 ? 1.825 2.290 11.307 1.00 63.91 90 THR A CA 1
ATOM 657 C C . THR A 1 90 ? 2.746 1.449 10.442 1.00 63.91 90 THR A C 1
ATOM 659 O O . THR A 1 90 ? 2.280 0.736 9.560 1.00 63.91 90 THR A O 1
ATOM 662 N N . GLY A 1 91 ? 4.053 1.587 10.676 1.00 60.19 91 GLY A N 1
ATOM 663 C CA . GLY A 1 91 ? 5.081 0.854 9.948 1.00 60.19 91 GLY A CA 1
ATOM 664 C C . GLY A 1 91 ? 4.959 -0.641 10.209 1.00 60.19 91 GLY A C 1
ATOM 665 O O . GLY A 1 91 ? 5.004 -1.092 11.348 1.00 60.19 91 GLY A O 1
ATOM 666 N N . ASP A 1 92 ? 4.788 -1.395 9.140 1.00 68.44 92 ASP A N 1
ATOM 667 C CA . ASP A 1 92 ? 4.659 -2.843 9.123 1.00 68.44 92 ASP A CA 1
ATOM 668 C C . ASP A 1 92 ? 5.061 -3.338 7.729 1.00 68.44 92 ASP A C 1
ATOM 670 O O . ASP A 1 92 ? 5.202 -2.533 6.808 1.00 68.44 92 ASP A O 1
ATOM 674 N N . ALA A 1 93 ? 5.223 -4.649 7.550 1.00 70.75 93 ALA A N 1
ATOM 675 C CA . ALA A 1 93 ? 5.677 -5.184 6.276 1.00 70.75 93 ALA A CA 1
ATOM 676 C C . ALA A 1 93 ? 4.724 -4.873 5.106 1.00 70.75 93 ALA A C 1
ATOM 678 O O . ALA A 1 93 ? 3.499 -5.000 5.222 1.00 70.75 93 ALA A O 1
ATOM 679 N N . ILE A 1 94 ? 5.307 -4.516 3.961 1.00 76.31 94 ILE A N 1
ATOM 680 C CA . ILE A 1 94 ? 4.633 -4.564 2.661 1.00 76.31 94 ILE A CA 1
ATOM 681 C C . ILE A 1 94 ? 5.216 -5.662 1.804 1.00 76.31 94 ILE A C 1
ATOM 683 O O . ILE A 1 94 ? 6.380 -6.019 1.947 1.00 76.31 94 ILE A O 1
ATOM 687 N N . VAL A 1 95 ? 4.400 -6.161 0.887 1.00 77.38 95 VAL A N 1
ATOM 688 C CA . VAL A 1 95 ? 4.833 -7.144 -0.096 1.00 77.38 95 VAL A CA 1
ATOM 689 C C . VAL A 1 95 ? 4.782 -6.485 -1.462 1.00 77.38 95 VAL A C 1
ATOM 691 O O . VAL A 1 95 ? 3.754 -5.920 -1.834 1.00 77.38 95 VAL A O 1
ATOM 694 N N . ILE A 1 96 ? 5.899 -6.517 -2.180 1.00 77.44 96 ILE A N 1
ATOM 695 C CA . ILE A 1 96 ? 5.998 -6.053 -3.561 1.00 77.44 96 ILE A CA 1
ATOM 696 C C . ILE A 1 96 ? 6.215 -7.270 -4.447 1.00 77.44 96 ILE A C 1
ATOM 698 O O . ILE A 1 96 ? 7.208 -7.976 -4.289 1.00 77.44 96 ILE A O 1
ATOM 702 N N . ASP A 1 97 ? 5.322 -7.476 -5.404 1.00 74.69 97 ASP A N 1
ATOM 703 C CA . ASP A 1 97 ? 5.492 -8.480 -6.445 1.00 74.69 97 ASP A CA 1
ATOM 704 C C . ASP A 1 97 ? 6.009 -7.819 -7.712 1.00 74.69 97 ASP A C 1
ATOM 706 O O . ASP A 1 97 ? 5.429 -6.850 -8.212 1.00 74.69 97 ASP A O 1
ATOM 710 N N . THR A 1 98 ? 7.095 -8.360 -8.253 1.00 72.38 98 THR A N 1
ATOM 711 C CA . THR A 1 98 ? 7.630 -7.953 -9.551 1.00 72.38 98 THR A CA 1
ATOM 712 C C . THR A 1 98 ? 7.788 -9.171 -10.449 1.00 72.38 98 THR A C 1
ATOM 714 O O . THR A 1 98 ? 8.708 -9.975 -10.267 1.00 72.38 98 THR A O 1
ATOM 717 N N . GLY A 1 99 ? 6.899 -9.326 -11.431 1.00 72.56 99 GLY A N 1
ATOM 718 C CA . GLY A 1 99 ? 6.812 -10.569 -12.197 1.00 72.56 99 GLY A CA 1
ATOM 719 C C . GLY A 1 99 ? 6.491 -11.760 -11.286 1.00 72.56 99 GLY A C 1
ATOM 720 O O . GLY A 1 99 ? 5.481 -11.743 -10.593 1.00 72.56 99 GLY A O 1
ATOM 721 N N . ASP A 1 100 ? 7.372 -12.766 -11.277 1.00 75.81 100 ASP A N 1
ATOM 722 C CA . ASP A 1 100 ? 7.224 -14.001 -10.486 1.00 75.81 100 ASP A CA 1
ATOM 723 C C . ASP A 1 100 ? 8.002 -13.962 -9.152 1.00 75.81 100 ASP A C 1
ATOM 725 O O . ASP A 1 100 ? 8.229 -15.000 -8.529 1.00 75.81 100 ASP A O 1
ATOM 729 N N . GLN A 1 101 ? 8.521 -12.794 -8.760 1.00 78.00 101 GLN A N 1
ATOM 730 C CA . GLN A 1 101 ? 9.300 -12.618 -7.533 1.00 78.00 101 GLN A CA 1
ATOM 731 C C . GLN A 1 101 ? 8.522 -11.783 -6.519 1.00 78.00 101 GLN A C 1
ATOM 733 O O . GLN A 1 101 ? 8.024 -10.708 -6.852 1.00 78.00 101 GLN A O 1
ATOM 738 N N . GLU A 1 102 ? 8.478 -12.276 -5.285 1.00 82.94 102 GLU A N 1
ATOM 739 C CA . GLU A 1 102 ? 7.846 -11.634 -4.134 1.00 82.94 102 GLU A CA 1
ATOM 740 C C . GLU A 1 102 ? 8.932 -11.052 -3.216 1.00 82.94 102 GLU A C 1
ATOM 742 O O . GLU A 1 102 ? 9.900 -11.736 -2.870 1.00 82.94 102 GLU A O 1
ATOM 747 N N . TYR A 1 103 ? 8.766 -9.794 -2.812 1.00 83.69 103 TYR A N 1
ATOM 748 C CA . TYR A 1 103 ? 9.668 -9.086 -1.908 1.00 83.69 103 TYR A CA 1
ATOM 749 C C . TYR A 1 103 ? 8.900 -8.602 -0.684 1.00 83.69 103 TYR A C 1
ATOM 751 O O . TYR A 1 103 ? 8.114 -7.657 -0.764 1.00 83.69 103 TYR A O 1
ATOM 759 N N . GLU A 1 104 ? 9.156 -9.221 0.465 1.00 85.12 104 GLU A N 1
ATOM 760 C CA . GLU A 1 104 ? 8.665 -8.734 1.751 1.00 85.12 104 GLU A CA 1
ATOM 761 C C . GLU A 1 104 ? 9.611 -7.653 2.294 1.00 85.12 104 GLU A C 1
ATOM 763 O O . GLU A 1 104 ? 10.813 -7.867 2.465 1.00 85.12 104 GLU A O 1
ATOM 768 N N . ILE A 1 105 ? 9.064 -6.468 2.547 1.00 84.56 105 ILE A N 1
ATOM 769 C CA . ILE A 1 105 ? 9.803 -5.280 2.967 1.00 84.56 105 ILE A CA 1
ATOM 770 C C . ILE A 1 105 ? 9.335 -4.905 4.360 1.00 84.56 105 ILE A C 1
ATOM 772 O O . ILE A 1 105 ? 8.241 -4.370 4.528 1.00 84.56 105 ILE A O 1
ATOM 776 N N . ASP A 1 106 ? 10.182 -5.159 5.352 1.00 82.44 106 ASP A N 1
ATOM 777 C CA . ASP A 1 106 ? 9.925 -4.778 6.736 1.00 82.44 106 ASP A CA 1
ATOM 778 C C . ASP A 1 106 ? 10.033 -3.254 6.920 1.00 82.44 106 ASP A C 1
ATOM 780 O O . ASP A 1 106 ? 11.083 -2.650 6.685 1.00 82.44 106 ASP A O 1
ATOM 784 N N . LEU A 1 107 ? 8.938 -2.633 7.368 1.00 83.56 107 LEU A N 1
ATOM 785 C CA . LEU A 1 107 ? 8.872 -1.206 7.689 1.00 83.56 107 LEU A CA 1
ATOM 786 C C . LEU A 1 107 ? 8.790 -0.931 9.193 1.00 83.56 107 LEU A C 1
ATOM 788 O O . LEU A 1 107 ? 8.554 0.213 9.578 1.00 83.56 107 LEU A O 1
ATOM 792 N N . ALA A 1 108 ? 9.011 -1.922 10.061 1.00 76.25 108 ALA A N 1
ATOM 793 C CA . ALA A 1 108 ? 8.956 -1.742 11.513 1.00 76.25 108 ALA A CA 1
ATOM 794 C C . ALA A 1 108 ? 9.943 -0.671 12.023 1.00 76.25 108 ALA A C 1
ATOM 796 O O . ALA A 1 108 ? 9.712 -0.039 13.054 1.00 76.25 108 ALA A O 1
ATOM 797 N N . GLY A 1 109 ? 11.043 -0.441 11.294 1.00 78.19 109 GLY A N 1
ATOM 798 C CA . GLY A 1 109 ? 12.017 0.618 11.576 1.00 78.19 109 GLY A CA 1
ATOM 799 C C . GLY A 1 109 ? 11.714 1.977 10.932 1.00 78.19 109 GLY A C 1
ATOM 800 O O . GLY A 1 109 ? 12.416 2.947 11.220 1.00 78.19 109 GLY A O 1
ATOM 801 N N . ALA A 1 110 ? 10.708 2.074 10.059 1.00 86.94 110 ALA A N 1
ATOM 802 C CA . ALA A 1 110 ? 10.377 3.305 9.355 1.00 86.94 110 ALA A CA 1
ATOM 803 C C . ALA A 1 110 ? 9.479 4.202 10.218 1.00 86.94 110 ALA A C 1
ATOM 805 O O . ALA A 1 110 ? 8.357 3.846 10.570 1.00 86.94 110 ALA A O 1
ATOM 806 N N . THR A 1 111 ? 9.960 5.400 10.548 1.00 87.50 111 THR A N 1
ATOM 807 C CA . THR A 1 111 ? 9.190 6.401 11.311 1.00 87.50 111 THR A CA 1
ATOM 808 C C . THR A 1 111 ? 8.595 7.501 10.434 1.00 87.50 111 THR A C 1
ATOM 810 O O . THR A 1 111 ? 7.675 8.211 10.847 1.00 87.50 111 THR A O 1
ATOM 813 N N . ASP A 1 112 ? 9.114 7.649 9.220 1.00 90.06 112 ASP A N 1
ATOM 814 C CA . ASP A 1 112 ? 8.756 8.661 8.233 1.00 90.06 112 ASP A CA 1
ATOM 815 C C . ASP A 1 112 ? 8.832 8.091 6.810 1.00 90.06 112 ASP A C 1
ATOM 817 O O . ASP A 1 112 ? 9.227 6.941 6.593 1.00 90.06 112 ASP A O 1
ATOM 821 N N . LEU A 1 113 ? 8.415 8.895 5.830 1.00 88.25 113 LEU A N 1
ATOM 822 C CA . LEU A 1 113 ? 8.449 8.502 4.421 1.00 88.25 113 LEU A CA 1
ATOM 823 C C . LEU A 1 113 ? 9.877 8.239 3.922 1.00 88.25 113 LEU A C 1
ATOM 825 O O . LEU A 1 113 ? 10.057 7.379 3.064 1.00 88.25 113 LEU A O 1
ATOM 829 N N . ALA A 1 114 ? 10.898 8.911 4.466 1.00 91.19 114 ALA A N 1
ATOM 830 C CA . ALA A 1 114 ? 12.295 8.621 4.147 1.00 91.19 114 ALA A CA 1
ATOM 831 C C . ALA A 1 114 ? 12.686 7.200 4.577 1.00 91.19 114 ALA A C 1
ATOM 833 O O . ALA A 1 114 ? 13.347 6.497 3.818 1.00 91.19 114 ALA A O 1
ATOM 834 N N . GLY A 1 115 ? 12.240 6.761 5.756 1.00 90.50 115 GLY A N 1
ATOM 835 C CA . GLY A 1 115 ? 12.420 5.397 6.244 1.00 90.50 115 GLY A CA 1
ATOM 836 C C . GLY A 1 115 ? 11.755 4.360 5.341 1.00 90.50 115 GLY A C 1
ATOM 837 O O . GLY A 1 115 ? 12.373 3.343 5.035 1.00 90.50 115 GLY A O 1
ATOM 838 N N . VAL A 1 116 ? 10.541 4.636 4.852 1.00 87.81 116 VAL A N 1
ATOM 839 C CA . VAL A 1 116 ? 9.850 3.748 3.898 1.00 87.81 116 VAL A CA 1
ATOM 840 C C . VAL A 1 116 ? 10.613 3.663 2.577 1.00 87.81 116 VAL A C 1
ATOM 842 O O . VAL A 1 116 ? 10.892 2.569 2.097 1.00 87.81 116 VAL A O 1
ATOM 845 N N . ILE A 1 117 ? 11.012 4.806 2.015 1.00 90.25 117 ILE A N 1
ATOM 846 C CA . ILE A 1 117 ? 11.789 4.865 0.769 1.00 90.25 117 ILE A CA 1
ATOM 847 C C . ILE A 1 117 ? 13.119 4.111 0.918 1.00 90.25 117 ILE A C 1
ATOM 849 O O . ILE A 1 117 ? 13.497 3.337 0.040 1.00 90.25 117 ILE A O 1
ATOM 853 N N . ALA A 1 118 ? 13.811 4.288 2.047 1.00 91.00 118 ALA A N 1
ATOM 854 C CA . ALA A 1 118 ? 15.067 3.602 2.328 1.00 91.00 118 ALA A CA 1
ATOM 855 C C . ALA A 1 118 ? 14.886 2.086 2.486 1.00 91.00 118 ALA A C 1
ATOM 857 O O . ALA A 1 118 ? 15.709 1.325 1.979 1.00 91.00 118 ALA A O 1
ATOM 858 N N . ALA A 1 119 ? 13.816 1.640 3.149 1.00 90.31 119 ALA A N 1
ATOM 859 C CA . ALA A 1 119 ? 13.508 0.220 3.292 1.00 90.31 119 ALA A CA 1
ATOM 860 C C . ALA A 1 119 ? 13.235 -0.436 1.930 1.00 90.31 119 ALA A C 1
ATOM 862 O O . ALA A 1 119 ? 13.765 -1.509 1.647 1.00 90.31 119 ALA A O 1
ATOM 863 N N . VAL A 1 120 ? 12.501 0.249 1.046 1.00 87.44 120 VAL A N 1
ATOM 864 C CA . VAL A 1 120 ? 12.262 -0.223 -0.325 1.00 87.44 120 VAL A CA 1
ATOM 865 C C . VAL A 1 120 ? 13.565 -0.304 -1.111 1.00 87.44 120 VAL A C 1
ATOM 867 O O . VAL A 1 120 ? 13.864 -1.350 -1.679 1.00 87.44 120 VAL A O 1
ATOM 870 N N . ALA A 1 121 ? 14.397 0.738 -1.069 1.00 87.69 121 ALA A N 1
ATOM 871 C CA . ALA A 1 121 ? 15.697 0.732 -1.738 1.00 87.69 121 ALA A CA 1
ATOM 872 C C . ALA A 1 121 ? 16.642 -0.369 -1.210 1.00 87.69 121 ALA A C 1
ATOM 874 O O . ALA A 1 121 ? 17.475 -0.884 -1.955 1.00 87.69 121 ALA A O 1
ATOM 875 N N . ALA A 1 122 ? 16.516 -0.746 0.067 1.00 88.56 122 ALA A N 1
ATOM 876 C CA . ALA A 1 122 ? 17.308 -1.801 0.696 1.00 88.56 122 ALA A CA 1
ATOM 877 C C . ALA A 1 122 ? 16.750 -3.220 0.479 1.00 88.56 122 ALA A C 1
ATOM 879 O O . ALA A 1 122 ? 17.465 -4.188 0.734 1.00 88.56 122 ALA A O 1
ATOM 880 N N . SER A 1 123 ? 15.506 -3.356 0.006 1.00 86.00 123 SER A N 1
ATOM 881 C CA . SER A 1 123 ? 14.823 -4.652 -0.145 1.00 86.00 123 SER A CA 1
ATOM 882 C C . SER A 1 123 ? 15.418 -5.552 -1.232 1.00 86.00 123 SER A C 1
ATOM 884 O O . SER A 1 123 ? 15.206 -6.762 -1.224 1.00 86.00 123 SER A O 1
ATOM 886 N N . GLY A 1 124 ? 16.152 -4.970 -2.185 1.00 84.69 124 GLY A N 1
ATOM 887 C CA . GLY A 1 124 ? 16.607 -5.673 -3.384 1.00 84.69 124 GLY A CA 1
ATOM 888 C C . GLY A 1 124 ? 15.512 -5.889 -4.434 1.00 84.69 124 GLY A C 1
ATOM 889 O O . GLY A 1 124 ? 15.811 -6.474 -5.475 1.00 84.69 124 GLY A O 1
ATOM 890 N N . ALA A 1 125 ? 14.285 -5.406 -4.198 1.00 82.00 125 ALA A N 1
ATOM 891 C CA . ALA A 1 125 ? 13.247 -5.348 -5.218 1.00 82.00 125 ALA A CA 1
ATOM 892 C C . ALA A 1 125 ? 13.681 -4.404 -6.352 1.00 82.00 125 ALA A C 1
ATOM 894 O O . ALA A 1 125 ? 14.265 -3.348 -6.079 1.00 82.00 125 ALA A O 1
ATOM 895 N N . PRO A 1 126 ? 13.376 -4.718 -7.622 1.00 80.25 126 PRO A N 1
ATOM 896 C CA . PRO A 1 126 ? 13.667 -3.835 -8.746 1.00 80.25 126 PRO A CA 1
ATOM 897 C C . PRO A 1 126 ? 12.630 -2.704 -8.840 1.00 80.25 126 PRO A C 1
ATOM 899 O O . PRO A 1 126 ? 11.986 -2.497 -9.868 1.00 80.25 126 PRO A O 1
ATOM 902 N N . VAL A 1 127 ? 12.438 -1.981 -7.736 1.00 76.56 127 VAL A N 1
ATOM 903 C CA . VAL A 1 127 ? 11.428 -0.937 -7.563 1.00 76.56 127 VAL A CA 1
ATOM 904 C C . VAL A 1 127 ? 12.031 0.238 -6.807 1.00 76.56 127 VAL A C 1
ATOM 906 O O . VAL A 1 127 ? 12.789 0.069 -5.856 1.00 76.56 127 VAL A O 1
ATOM 909 N N . GLU A 1 128 ? 11.663 1.442 -7.220 1.00 82.44 128 GLU A N 1
ATOM 910 C CA . GLU A 1 128 ? 11.959 2.682 -6.518 1.00 82.44 128 GLU A CA 1
ATOM 911 C C . GLU A 1 128 ? 10.667 3.266 -5.942 1.00 82.44 128 GLU A C 1
ATOM 913 O O . GLU A 1 128 ? 9.629 3.277 -6.609 1.00 82.44 128 GLU A O 1
ATOM 918 N N . ALA A 1 129 ? 10.740 3.761 -4.705 1.00 82.69 129 ALA A N 1
ATOM 919 C CA . ALA A 1 129 ? 9.659 4.490 -4.055 1.00 82.69 129 ALA A CA 1
ATOM 920 C C . ALA A 1 129 ? 10.006 5.980 -3.958 1.00 82.69 129 ALA A C 1
ATOM 922 O O . ALA A 1 129 ? 11.114 6.341 -3.565 1.00 82.69 129 ALA A O 1
ATOM 923 N N . PHE A 1 130 ? 9.057 6.856 -4.275 1.00 84.00 130 PHE A N 1
ATOM 924 C CA . PHE A 1 130 ? 9.247 8.306 -4.200 1.00 84.00 130 PHE A CA 1
ATOM 925 C C . PHE A 1 130 ? 7.922 9.038 -3.990 1.00 84.00 130 PHE A C 1
ATOM 927 O O . PHE A 1 130 ? 6.846 8.530 -4.300 1.00 84.00 130 PHE A O 1
ATOM 934 N N . ILE A 1 131 ? 7.981 10.260 -3.462 1.00 82.44 131 ILE A N 1
ATOM 935 C CA . ILE A 1 131 ? 6.791 11.107 -3.311 1.00 82.44 131 ILE A CA 1
ATOM 936 C C . ILE A 1 131 ? 6.347 11.578 -4.699 1.00 82.44 131 ILE A C 1
ATOM 938 O O . ILE A 1 131 ? 7.165 12.057 -5.484 1.00 82.44 131 ILE A O 1
ATOM 942 N N . ASN A 1 132 ? 5.058 11.432 -5.009 1.00 77.12 132 ASN A N 1
ATOM 943 C CA . ASN A 1 132 ? 4.50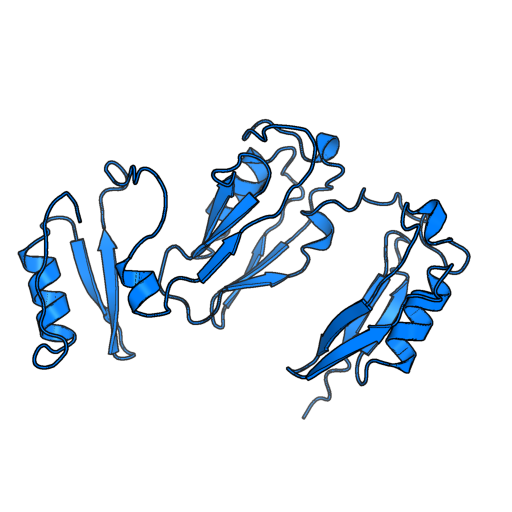6 11.767 -6.318 1.00 77.12 132 ASN A CA 1
ATOM 944 C C . ASN A 1 132 ? 4.683 13.265 -6.653 1.00 77.12 132 ASN A C 1
ATOM 946 O O . ASN A 1 132 ? 4.890 14.106 -5.778 1.00 77.12 132 ASN A O 1
ATOM 950 N N . GLY A 1 133 ? 4.560 13.627 -7.933 1.00 73.38 133 GLY A N 1
ATOM 951 C CA . GLY A 1 133 ? 4.723 15.022 -8.370 1.00 73.38 133 GLY A CA 1
ATOM 952 C C . GLY A 1 133 ? 3.686 15.992 -7.782 1.00 73.38 133 GLY A C 1
ATOM 953 O O . GLY A 1 133 ? 3.938 17.193 -7.717 1.00 73.38 133 GLY A O 1
ATOM 954 N N . ALA A 1 134 ? 2.540 15.477 -7.326 1.00 73.50 134 ALA A N 1
ATOM 955 C CA . ALA A 1 134 ? 1.519 16.246 -6.616 1.00 73.50 134 ALA A CA 1
ATOM 956 C C . ALA A 1 134 ? 1.876 16.505 -5.139 1.00 73.50 134 ALA A C 1
ATOM 958 O O . ALA A 1 134 ? 1.223 17.317 -4.484 1.00 73.50 134 ALA A O 1
ATOM 959 N N . GLY A 1 135 ? 2.908 15.840 -4.614 1.00 78.69 135 GLY A N 1
ATOM 960 C CA . GLY A 1 135 ? 3.355 15.962 -3.235 1.00 78.69 135 GLY A CA 1
ATOM 961 C C . GLY A 1 135 ? 2.367 15.405 -2.216 1.00 78.69 135 GLY A C 1
ATOM 962 O O . GLY A 1 135 ? 2.438 15.801 -1.064 1.00 78.69 135 GLY A O 1
ATOM 963 N N . ASN A 1 136 ? 1.424 14.548 -2.602 1.00 77.38 136 ASN A N 1
ATOM 964 C CA . ASN A 1 136 ? 0.370 14.062 -1.706 1.00 77.38 136 ASN A CA 1
ATOM 965 C C . ASN A 1 136 ? 0.311 12.535 -1.582 1.00 77.38 136 ASN A C 1
ATOM 967 O O . ASN A 1 136 ? -0.473 12.036 -0.787 1.00 77.38 136 ASN A O 1
ATOM 971 N N . GLY A 1 137 ? 1.151 11.795 -2.307 1.00 77.06 137 GLY A N 1
ATOM 972 C CA . GLY A 1 137 ? 1.173 10.334 -2.257 1.00 77.06 137 GLY A CA 1
ATOM 973 C C . GLY A 1 137 ? 2.568 9.742 -2.430 1.00 77.06 137 GLY A C 1
ATOM 974 O O . GLY A 1 137 ? 3.496 10.427 -2.863 1.00 77.06 137 GLY A O 1
ATOM 975 N N . LEU A 1 138 ? 2.705 8.452 -2.115 1.00 77.81 138 LEU A N 1
ATOM 976 C CA . LEU A 1 138 ? 3.919 7.662 -2.341 1.00 77.81 138 LEU A CA 1
ATOM 977 C C . LEU A 1 138 ? 3.737 6.783 -3.585 1.00 77.81 138 LEU A C 1
ATOM 979 O O . LEU A 1 138 ? 2.831 5.959 -3.641 1.00 77.81 138 LEU A O 1
ATOM 983 N N . THR A 1 139 ? 4.578 6.986 -4.593 1.00 76.50 139 THR A N 1
ATOM 984 C CA . THR A 1 139 ? 4.588 6.239 -5.856 1.00 76.50 139 THR A CA 1
ATOM 985 C C . THR A 1 139 ? 5.660 5.166 -5.828 1.00 76.50 139 THR A C 1
ATOM 987 O O . THR A 1 139 ? 6.743 5.396 -5.295 1.00 76.50 139 THR A O 1
ATOM 990 N N . PHE A 1 140 ? 5.364 4.034 -6.460 1.00 77.31 140 PHE A N 1
ATOM 991 C CA . PHE A 1 140 ? 6.308 2.951 -6.697 1.00 77.31 140 PHE A CA 1
ATOM 992 C C . PHE A 1 140 ? 6.455 2.731 -8.200 1.00 77.31 140 PHE A C 1
ATOM 994 O O . PHE A 1 140 ? 5.460 2.670 -8.929 1.00 77.31 140 PHE A O 1
ATOM 1001 N N . SER A 1 141 ? 7.693 2.630 -8.666 1.00 71.62 141 SER A N 1
ATOM 1002 C CA . SER A 1 141 ? 8.016 2.427 -10.076 1.00 71.62 141 SER A CA 1
ATOM 1003 C C . SER A 1 141 ? 9.019 1.303 -10.215 1.00 71.62 141 SER A C 1
ATOM 1005 O O . SER A 1 141 ? 10.045 1.317 -9.539 1.00 71.62 141 SER A O 1
ATOM 1007 N N . ALA A 1 142 ? 8.765 0.369 -11.128 1.00 69.19 142 ALA A N 1
ATOM 1008 C CA . ALA A 1 142 ? 9.778 -0.609 -11.496 1.00 69.19 142 ALA A CA 1
ATOM 1009 C C . ALA A 1 142 ? 11.015 0.103 -12.080 1.00 69.19 142 ALA A C 1
ATOM 1011 O O . ALA A 1 142 ? 10.884 1.061 -12.850 1.00 69.19 142 ALA A O 1
ATOM 1012 N N . THR A 1 143 ? 12.210 -0.349 -11.696 1.00 71.44 143 THR A N 1
ATOM 1013 C CA . THR A 1 143 ? 13.502 0.171 -12.182 1.00 71.44 143 THR A CA 1
ATOM 1014 C C . THR A 1 143 ? 14.067 -0.655 -13.338 1.00 71.44 143 THR A C 1
ATOM 1016 O O . THR A 1 143 ? 14.993 -0.215 -14.021 1.00 71.44 143 THR A O 1
ATOM 1019 N N . GLU A 1 144 ? 13.478 -1.821 -13.610 1.00 70.31 144 GLU A N 1
ATOM 1020 C CA . GLU A 1 144 ? 13.750 -2.650 -14.782 1.00 70.31 144 GLU A CA 1
ATOM 1021 C C . GLU A 1 144 ? 12.450 -3.187 -15.402 1.00 70.31 144 GLU A C 1
ATOM 1023 O O . GLU A 1 144 ? 11.362 -3.016 -14.852 1.00 70.31 144 GLU A O 1
ATOM 1028 N N . SER A 1 145 ? 12.543 -3.803 -16.583 1.00 64.56 145 SER A N 1
ATOM 1029 C CA . SER A 1 145 ? 11.381 -4.377 -17.266 1.00 64.56 145 SER A CA 1
ATOM 1030 C C . SER A 1 145 ? 10.862 -5.609 -16.528 1.00 64.56 145 SER A C 1
ATOM 1032 O O . SER A 1 145 ? 11.495 -6.665 -16.539 1.00 64.56 145 SER A O 1
ATOM 1034 N N . VAL A 1 146 ? 9.673 -5.478 -15.948 1.00 61.00 146 VAL A N 1
ATOM 1035 C CA . VAL A 1 146 ? 8.950 -6.543 -15.244 1.00 61.00 146 VAL A CA 1
ATOM 1036 C C . VAL A 1 146 ? 7.615 -6.796 -15.943 1.00 61.00 146 VAL A C 1
ATOM 1038 O O . VAL A 1 146 ? 7.047 -5.886 -16.545 1.00 61.00 146 VAL A O 1
ATOM 1041 N N . ASN A 1 147 ? 7.123 -8.037 -15.897 1.00 53.31 147 ASN A N 1
ATOM 1042 C CA . ASN A 1 147 ? 5.847 -8.406 -16.531 1.00 53.31 147 ASN A CA 1
ATOM 1043 C C . ASN A 1 147 ? 4.624 -7.932 -15.724 1.00 53.31 147 ASN A C 1
ATOM 1045 O O . ASN A 1 147 ? 3.515 -7.936 -16.244 1.00 53.31 147 ASN A O 1
ATOM 1049 N N . SER A 1 148 ? 4.825 -7.591 -14.452 1.00 59.78 148 SER A N 1
ATOM 1050 C CA . SER A 1 148 ? 3.808 -7.096 -13.530 1.00 59.78 148 SER A CA 1
ATOM 1051 C C . SER A 1 148 ? 4.491 -6.357 -12.381 1.00 59.78 148 SER A C 1
ATOM 1053 O O . SER A 1 148 ? 5.638 -6.656 -12.035 1.00 59.78 148 SER A O 1
ATOM 1055 N N . LEU A 1 149 ? 3.777 -5.398 -11.797 1.00 57.94 149 LEU A N 1
ATOM 1056 C CA . LEU A 1 149 ? 4.110 -4.777 -10.520 1.00 57.94 149 LEU A CA 1
ATOM 1057 C C . LEU A 1 149 ? 2.831 -4.736 -9.690 1.00 57.94 149 LEU A C 1
ATOM 1059 O O . LEU A 1 149 ? 1.865 -4.084 -10.089 1.00 57.94 149 LEU A O 1
ATOM 1063 N N . GLU A 1 150 ? 2.838 -5.407 -8.549 1.00 66.69 150 GLU A N 1
ATOM 1064 C CA . GLU A 1 150 ? 1.741 -5.389 -7.586 1.00 66.69 150 GLU A CA 1
ATOM 1065 C C . GLU A 1 150 ? 2.296 -5.064 -6.200 1.00 66.69 150 GLU A C 1
ATOM 1067 O O . GLU A 1 150 ? 3.430 -5.408 -5.869 1.00 66.69 150 GLU A O 1
ATOM 1072 N N . ILE A 1 151 ? 1.513 -4.358 -5.387 1.00 58.66 151 ILE A N 1
ATOM 1073 C CA . ILE A 1 151 ? 1.845 -4.146 -3.980 1.00 58.66 151 ILE A CA 1
ATOM 1074 C C . ILE A 1 151 ? 0.679 -4.657 -3.155 1.00 58.66 151 ILE A C 1
ATOM 1076 O O . ILE A 1 151 ? -0.447 -4.168 -3.270 1.00 58.66 151 ILE A O 1
ATOM 1080 N N . ARG A 1 152 ? 0.968 -5.627 -2.297 1.00 61.22 152 ARG A N 1
ATOM 1081 C CA . ARG A 1 152 ? 0.019 -6.227 -1.366 1.00 61.22 152 ARG A CA 1
ATOM 1082 C C . ARG A 1 152 ? 0.280 -5.723 0.050 1.00 61.22 152 ARG A C 1
ATOM 1084 O O . ARG A 1 152 ? 1.289 -5.084 0.349 1.00 61.22 152 ARG A O 1
ATOM 1091 N N . SER A 1 153 ? -0.690 -5.956 0.933 1.00 59.72 153 SER A N 1
ATOM 1092 C CA . SER A 1 153 ? -0.648 -5.493 2.332 1.00 59.72 153 SER A CA 1
ATOM 1093 C C . SER A 1 153 ? -0.625 -3.960 2.498 1.00 59.72 153 SER A C 1
ATOM 1095 O O . SER A 1 153 ? -0.271 -3.434 3.553 1.00 59.72 153 SER A O 1
ATOM 1097 N N . LEU A 1 154 ? -1.131 -3.229 1.493 1.00 52.94 154 LEU A N 1
ATOM 1098 C CA . LEU A 1 154 ? -1.252 -1.761 1.450 1.00 52.94 154 LEU A CA 1
ATOM 1099 C C . LEU A 1 154 ? -2.070 -1.141 2.595 1.00 52.94 154 LEU A C 1
ATOM 1101 O O . LEU A 1 154 ? -1.954 0.061 2.843 1.00 52.94 154 LEU A O 1
ATOM 1105 N N . ARG A 1 155 ? -2.853 -1.953 3.327 1.00 44.38 155 ARG A N 1
ATOM 1106 C CA . ARG A 1 155 ? -3.643 -1.538 4.504 1.00 44.38 155 ARG A CA 1
ATOM 1107 C C . ARG A 1 155 ? -2.796 -0.773 5.526 1.00 44.38 155 ARG A C 1
ATOM 1109 O O . ARG A 1 155 ? -3.319 0.067 6.254 1.00 44.38 155 ARG A O 1
ATOM 1116 N N . LYS A 1 156 ? -1.495 -1.062 5.555 1.00 42.91 156 LYS A N 1
ATOM 1117 C CA . LYS A 1 156 ? -0.560 -0.532 6.537 1.00 42.91 156 LYS A CA 1
ATOM 1118 C C . LYS A 1 156 ? 0.224 0.695 6.075 1.00 42.91 156 LYS A C 1
ATOM 1120 O O . LYS A 1 156 ? 0.783 1.357 6.930 1.00 42.91 156 LYS A O 1
ATOM 1125 N N . ILE A 1 157 ? 0.209 1.048 4.782 1.00 39.56 157 ILE A N 1
ATOM 1126 C CA . ILE A 1 157 ? 0.858 2.267 4.245 1.00 39.56 157 ILE A CA 1
ATOM 1127 C C . ILE A 1 157 ? -0.155 3.350 3.868 1.00 39.56 157 ILE A C 1
ATOM 1129 O O . ILE A 1 157 ? 0.156 4.532 3.945 1.00 39.56 157 ILE A O 1
ATOM 1133 N N . PHE A 1 158 ? -1.376 2.991 3.483 1.00 37.34 158 PHE A N 1
ATOM 1134 C CA . PHE A 1 158 ? -2.338 3.958 2.962 1.00 37.34 158 PHE A CA 1
ATOM 1135 C C . PHE A 1 158 ? -3.508 4.119 3.932 1.00 37.34 158 PHE A C 1
ATOM 1137 O O . PHE A 1 158 ? -4.467 3.355 3.910 1.00 37.34 158 PHE A O 1
ATOM 1144 N N . GLY A 1 159 ? -3.402 5.122 4.807 1.00 32.69 159 GLY A N 1
ATOM 1145 C CA . GLY A 1 159 ? -4.554 5.817 5.387 1.00 32.69 159 GLY A CA 1
ATOM 1146 C C . GLY A 1 159 ? -5.612 4.976 6.109 1.00 32.69 159 GLY A C 1
ATOM 1147 O O . GLY A 1 159 ? -6.783 5.345 6.076 1.00 32.69 159 GLY A O 1
ATOM 1148 N N . SER A 1 160 ? -5.246 3.895 6.797 1.00 39.91 160 SER A N 1
ATOM 1149 C CA . SER A 1 160 ? -6.082 3.404 7.894 1.00 39.91 160 SER A CA 1
ATOM 1150 C C . SER A 1 160 ? -5.348 3.712 9.187 1.00 39.91 160 SER A C 1
ATOM 1152 O O . SER A 1 160 ? -4.244 3.220 9.398 1.00 39.91 160 SER A O 1
ATOM 1154 N N . THR A 1 161 ? -5.912 4.592 10.024 1.00 48.69 161 THR A N 1
ATOM 1155 C CA . THR A 1 161 ? -5.423 4.777 11.396 1.00 48.69 161 THR A CA 1
ATOM 1156 C C . THR A 1 161 ? -5.286 3.397 12.004 1.00 48.69 161 THR A C 1
ATOM 1158 O O . THR A 1 161 ? -6.309 2.726 12.161 1.00 48.69 161 THR A O 1
ATOM 1161 N N . ALA A 1 162 ? -4.058 2.958 12.289 1.00 53.84 162 ALA A N 1
ATOM 1162 C CA . ALA A 1 162 ? -3.863 1.650 12.889 1.00 53.84 162 ALA A CA 1
ATOM 1163 C C . ALA A 1 162 ? -4.704 1.577 14.158 1.00 53.84 162 ALA A C 1
ATOM 1165 O O . ALA A 1 162 ? -4.557 2.375 15.089 1.00 53.84 162 ALA A O 1
ATOM 1166 N N . LEU A 1 163 ? -5.665 0.665 14.135 1.00 59.94 163 LEU A N 1
ATOM 1167 C CA . LEU A 1 163 ? -6.579 0.484 15.239 1.00 59.94 163 LEU A CA 1
ATOM 1168 C C . LEU A 1 163 ? -5.780 -0.152 16.375 1.00 59.94 163 LEU A C 1
ATOM 1170 O O . LEU A 1 163 ? -5.021 -1.094 16.150 1.00 59.94 163 LEU A O 1
ATOM 1174 N N . ALA A 1 164 ? -5.918 0.374 17.593 1.00 66.62 164 ALA A N 1
ATOM 1175 C CA . ALA A 1 164 ? -5.247 -0.211 18.749 1.00 66.62 164 ALA A CA 1
ATOM 1176 C C . ALA A 1 164 ? -5.693 -1.679 18.926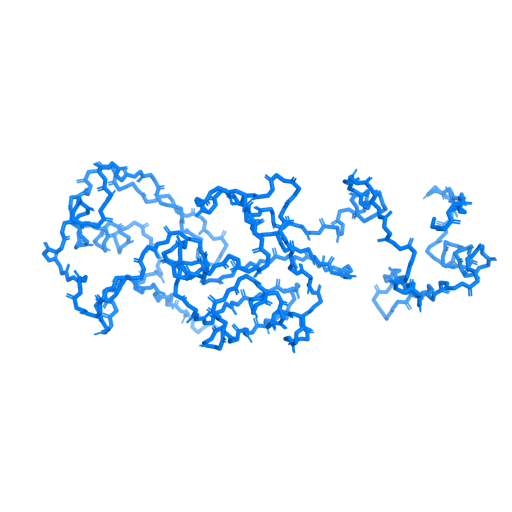 1.00 66.62 164 ALA A C 1
ATOM 1178 O O . ALA A 1 164 ? -6.846 -1.992 18.607 1.00 66.62 164 ALA A O 1
ATOM 1179 N N . PRO A 1 165 ? -4.845 -2.577 19.458 1.00 66.62 165 PRO A N 1
ATOM 1180 C CA . PRO A 1 165 ? -5.242 -3.957 19.716 1.00 66.62 165 PRO A CA 1
ATOM 1181 C C . PRO A 1 165 ? -6.568 -4.052 20.484 1.00 66.62 165 PRO A C 1
ATOM 1183 O O . PRO A 1 165 ? -6.797 -3.316 21.447 1.00 66.62 165 PRO A O 1
ATOM 1186 N N . GLY A 1 166 ? -7.458 -4.933 20.030 1.00 68.12 166 GLY A N 1
ATOM 1187 C CA . GLY A 1 166 ? -8.803 -5.127 20.582 1.00 68.12 166 GLY A CA 1
ATOM 1188 C C . GLY A 1 166 ? -9.860 -4.089 20.174 1.00 68.12 166 GLY A C 1
ATOM 1189 O O . GLY A 1 166 ? -11.002 -4.185 20.629 1.00 68.12 166 GLY A O 1
ATOM 1190 N N . THR A 1 167 ? -9.531 -3.111 19.323 1.00 71.62 167 THR A N 1
ATOM 1191 C CA . THR A 1 167 ? -10.497 -2.111 18.817 1.00 71.62 167 THR A CA 1
ATOM 1192 C C . THR A 1 167 ? -11.548 -2.739 17.893 1.00 71.62 167 THR A C 1
ATOM 1194 O O . THR A 1 167 ? -12.705 -2.311 17.866 1.00 71.62 167 THR A O 1
ATOM 1197 N N . VAL A 1 168 ? -11.164 -3.769 17.142 1.00 75.62 168 VAL A N 1
ATOM 1198 C CA . VAL A 1 168 ? -12.019 -4.511 16.215 1.00 75.62 168 VAL A CA 1
ATOM 1199 C C . VAL A 1 168 ? -12.508 -5.792 16.886 1.00 75.62 168 VAL A C 1
ATOM 1201 O O . VAL A 1 168 ? -11.725 -6.661 17.254 1.00 75.62 168 VAL A O 1
ATOM 1204 N N . ASN A 1 169 ? -13.824 -5.912 17.032 1.00 87.19 169 ASN A N 1
ATOM 1205 C CA . ASN A 1 169 ? -14.540 -7.122 17.429 1.00 87.19 169 ASN A CA 1
ATOM 1206 C C . ASN A 1 169 ? -15.887 -7.184 16.680 1.00 87.19 169 ASN A C 1
ATOM 1208 O O . ASN A 1 169 ? -16.229 -6.255 15.946 1.00 87.19 169 ASN A O 1
ATOM 1212 N N . SER A 1 170 ? -16.659 -8.262 16.849 1.00 83.50 170 SER A N 1
ATOM 1213 C CA . SER A 1 170 ? -17.935 -8.449 16.133 1.00 83.50 170 SER A CA 1
ATOM 1214 C C . SER A 1 170 ? -18.936 -7.309 16.372 1.00 83.50 170 SER A C 1
ATOM 1216 O O . SER A 1 170 ? -19.647 -6.897 15.456 1.00 83.50 170 SER A O 1
ATOM 1218 N N . GLY A 1 171 ? -18.935 -6.730 17.575 1.00 86.00 171 GLY A N 1
ATOM 1219 C CA . GLY A 1 171 ? -19.782 -5.595 17.940 1.00 86.00 171 GLY A CA 1
ATOM 1220 C C . GLY A 1 171 ? -19.256 -4.228 17.493 1.00 86.00 171 GLY A C 1
ATOM 1221 O O . GLY A 1 171 ? -19.973 -3.235 17.638 1.00 86.00 171 GLY A O 1
ATOM 1222 N N . THR A 1 172 ? -18.033 -4.135 16.963 1.00 82.38 172 THR A N 1
ATOM 1223 C CA . THR A 1 172 ? -17.464 -2.862 16.508 1.00 82.38 172 THR A CA 1
ATOM 1224 C C . THR A 1 172 ? -18.256 -2.338 15.311 1.00 82.38 172 THR A C 1
ATOM 1226 O O . THR A 1 172 ? -18.400 -3.005 14.285 1.00 82.38 172 THR A O 1
ATOM 1229 N N . THR A 1 173 ? -18.776 -1.116 15.436 1.00 86.56 173 THR A N 1
ATOM 1230 C CA . THR A 1 173 ? -19.535 -0.467 14.358 1.00 86.56 173 THR A CA 1
ATOM 1231 C C . THR A 1 173 ? -18.595 0.148 13.326 1.00 86.56 173 THR A C 1
ATOM 1233 O O . THR A 1 173 ? -17.561 0.716 13.682 1.00 86.56 173 THR A O 1
ATOM 1236 N N . LEU A 1 174 ? -18.977 0.122 12.052 1.00 76.50 174 LEU A N 1
ATOM 1237 C CA . LEU A 1 174 ? -18.206 0.777 10.991 1.00 76.50 174 LEU A CA 1
ATOM 1238 C C . LEU A 1 174 ? -18.106 2.290 11.227 1.00 76.50 174 LEU A C 1
ATOM 1240 O O . LEU A 1 174 ? -17.033 2.872 11.087 1.00 76.50 174 LEU A O 1
ATOM 1244 N N . ALA A 1 175 ? -19.179 2.902 11.735 1.00 75.94 175 ALA A N 1
ATOM 1245 C CA . ALA A 1 175 ? -19.191 4.312 12.112 1.00 75.94 175 ALA A CA 1
ATOM 1246 C C . ALA A 1 175 ? -18.150 4.648 13.197 1.00 75.94 175 ALA A C 1
ATOM 1248 O O . ALA A 1 175 ? -17.490 5.682 13.109 1.00 75.94 175 ALA A O 1
ATOM 1249 N N . SER A 1 176 ? -17.948 3.771 14.192 1.00 75.94 176 SER A N 1
ATOM 1250 C CA . SER A 1 176 ? -16.909 3.966 15.219 1.00 75.94 176 SER A CA 1
ATOM 1251 C C . SER A 1 176 ? -15.481 3.858 14.680 1.00 75.94 176 SER A C 1
ATOM 1253 O O . SER A 1 176 ? -14.559 4.360 15.315 1.00 75.94 176 SER A O 1
ATOM 1255 N N . LEU A 1 177 ? -15.311 3.257 13.500 1.00 69.69 177 LEU A N 1
ATOM 1256 C CA . LEU A 1 177 ? -14.050 3.195 12.760 1.00 69.69 177 LEU A CA 1
ATOM 1257 C C . LEU A 1 177 ? -13.923 4.324 11.720 1.00 69.69 177 LEU A C 1
ATOM 1259 O O . LEU A 1 177 ? -13.001 4.313 10.912 1.00 69.69 177 LEU A O 1
ATOM 1263 N N . GLY A 1 178 ? -14.852 5.287 11.709 1.00 71.25 178 GLY A N 1
ATOM 1264 C CA . GLY A 1 178 ? -14.873 6.395 10.749 1.00 71.25 178 GLY A CA 1
ATOM 1265 C C . GLY A 1 178 ? -15.497 6.058 9.389 1.00 71.25 178 GLY A C 1
ATOM 1266 O O . GLY A 1 178 ? -15.512 6.905 8.499 1.00 71.25 178 GLY A O 1
ATOM 1267 N N . ILE A 1 179 ? -16.057 4.859 9.220 1.00 71.25 179 ILE A N 1
ATOM 1268 C CA . ILE A 1 179 ? -16.692 4.409 7.977 1.00 71.25 179 ILE A CA 1
ATOM 1269 C C . ILE A 1 179 ? -18.199 4.669 8.078 1.00 71.25 179 ILE A C 1
ATOM 1271 O O . ILE A 1 179 ? -18.960 3.861 8.607 1.00 71.25 179 ILE A O 1
ATOM 1275 N N . ALA A 1 180 ? -18.630 5.836 7.596 1.00 71.62 180 ALA A N 1
ATOM 1276 C CA . ALA A 1 180 ? -20.033 6.258 7.665 1.00 71.62 180 ALA A CA 1
ATOM 1277 C C . ALA A 1 180 ? -20.917 5.668 6.550 1.00 71.62 180 ALA A C 1
ATOM 1279 O O . ALA A 1 180 ? -22.117 5.501 6.754 1.00 71.62 180 ALA A O 1
ATOM 1280 N N . SER A 1 181 ? -20.323 5.356 5.394 1.00 76.94 181 SER A N 1
ATOM 1281 C CA . SER A 1 181 ? -21.025 4.863 4.204 1.00 76.94 181 SER A CA 1
ATOM 1282 C C . SER A 1 181 ? -20.173 3.805 3.495 1.00 76.94 181 SER A C 1
ATOM 1284 O O . SER A 1 181 ? -19.414 4.149 2.586 1.00 76.94 181 SER A O 1
ATOM 1286 N N . PRO A 1 182 ? -20.228 2.536 3.928 1.00 74.12 182 PRO A N 1
ATOM 1287 C CA . PRO A 1 182 ? -19.558 1.449 3.222 1.00 74.12 182 PRO A CA 1
ATOM 1288 C C . PRO A 1 182 ? -20.099 1.301 1.790 1.00 74.12 182 PRO A C 1
ATOM 1290 O O . PRO A 1 182 ? -21.266 1.580 1.517 1.00 74.12 182 PRO A O 1
ATOM 1293 N N . GLY A 1 183 ? -19.218 0.926 0.862 1.00 79.31 183 GLY A N 1
ATOM 1294 C CA . GLY A 1 183 ? -19.510 0.829 -0.570 1.00 79.31 183 GLY A CA 1
ATOM 1295 C C . GLY A 1 183 ? -19.353 -0.592 -1.100 1.00 79.31 183 GLY A C 1
ATOM 1296 O O . GLY A 1 183 ? -19.589 -1.562 -0.388 1.00 79.31 183 GLY A O 1
ATOM 1297 N N . ILE A 1 184 ? -18.932 -0.713 -2.355 1.00 75.44 184 ILE A N 1
ATOM 1298 C CA . ILE A 1 184 ? -18.549 -2.002 -2.931 1.00 75.44 184 ILE A CA 1
ATOM 1299 C C . ILE A 1 184 ? -17.087 -2.279 -2.582 1.00 75.44 184 ILE A C 1
ATOM 1301 O O . ILE A 1 184 ? -16.229 -1.420 -2.789 1.00 75.44 184 ILE A O 1
ATOM 1305 N N . LEU A 1 185 ? -16.814 -3.470 -2.058 1.00 71.81 185 LEU A N 1
ATOM 1306 C CA . LEU A 1 185 ? -15.469 -3.994 -1.859 1.00 71.81 185 LEU A CA 1
ATOM 1307 C C . LEU A 1 185 ? -15.172 -5.004 -2.966 1.00 71.81 185 LEU A C 1
ATOM 1309 O O . LEU A 1 185 ? -15.911 -5.964 -3.144 1.00 71.81 185 LEU A O 1
ATOM 1313 N N . GLU A 1 186 ? -14.088 -4.804 -3.701 1.00 74.50 186 GLU A N 1
ATOM 1314 C CA . GLU A 1 186 ? -13.648 -5.749 -4.723 1.00 74.50 186 GLU A CA 1
ATOM 1315 C C . GLU A 1 186 ? -12.583 -6.688 -4.144 1.00 74.50 186 GLU A C 1
ATOM 1317 O O . GLU A 1 186 ? -11.605 -6.230 -3.553 1.00 74.50 186 GLU A O 1
ATOM 1322 N N . ILE A 1 187 ? -12.789 -8.001 -4.275 1.00 73.75 187 ILE A N 1
ATOM 1323 C CA . ILE A 1 187 ? -11.863 -9.041 -3.813 1.00 73.75 187 ILE A CA 1
ATOM 1324 C C . ILE A 1 187 ? -11.521 -9.940 -4.998 1.00 73.75 187 ILE A C 1
ATOM 1326 O O . ILE A 1 187 ? -12.410 -10.548 -5.592 1.00 73.75 187 ILE A O 1
ATOM 1330 N N . SER A 1 188 ? -10.233 -10.037 -5.324 1.00 79.56 188 SER A N 1
ATOM 1331 C CA . SER A 1 188 ? -9.715 -10.990 -6.307 1.00 79.56 188 SER A CA 1
ATOM 1332 C C . SER A 1 188 ? -9.182 -12.229 -5.589 1.00 79.56 188 SER A C 1
ATOM 1334 O O . SER A 1 188 ? -8.355 -12.102 -4.688 1.00 79.56 188 SER A O 1
ATOM 1336 N N . ASN A 1 189 ? -9.660 -13.414 -5.970 1.00 76.94 189 ASN A N 1
ATOM 1337 C CA . ASN A 1 189 ? -9.155 -14.704 -5.496 1.00 76.94 189 ASN A CA 1
ATOM 1338 C C . ASN A 1 189 ? -8.928 -15.622 -6.704 1.00 76.94 189 ASN A C 1
ATOM 1340 O O . ASN A 1 189 ? -9.854 -15.834 -7.485 1.00 76.94 189 ASN A O 1
ATOM 1344 N N . ASP A 1 190 ? -7.705 -16.123 -6.888 1.00 74.94 190 ASP A N 1
ATOM 1345 C CA . ASP A 1 190 ? -7.304 -16.959 -8.035 1.00 74.94 190 ASP A CA 1
ATOM 1346 C C . ASP A 1 190 ? -7.701 -16.379 -9.410 1.00 74.94 190 ASP A C 1
ATOM 1348 O O . ASP A 1 190 ? -8.174 -17.076 -10.309 1.00 74.94 190 ASP A O 1
ATOM 1352 N N . GLY A 1 191 ? -7.551 -15.059 -9.571 1.00 70.94 191 GLY A N 1
ATOM 1353 C CA . GLY A 1 191 ? -7.906 -14.339 -10.800 1.00 70.94 191 GLY A CA 1
ATOM 1354 C C . GLY A 1 191 ? -9.411 -14.130 -11.009 1.00 70.94 191 GLY A C 1
ATOM 1355 O O . GLY A 1 191 ? -9.813 -13.530 -12.008 1.00 70.94 191 GLY A O 1
ATOM 1356 N N . VAL A 1 192 ? -10.255 -14.585 -10.078 1.00 73.25 192 VAL A N 1
ATOM 1357 C CA . VAL A 1 192 ? -11.693 -14.308 -10.065 1.00 73.25 192 VAL A CA 1
ATOM 1358 C C . VAL A 1 192 ? -11.967 -13.088 -9.198 1.00 73.25 192 VAL A C 1
ATOM 1360 O O . VAL A 1 192 ? -11.780 -13.109 -7.983 1.00 73.25 192 VAL A O 1
ATOM 1363 N N . VAL A 1 193 ? -12.472 -12.033 -9.830 1.00 78.50 193 VAL A N 1
ATOM 1364 C CA . VAL A 1 193 ? -12.875 -10.798 -9.158 1.00 78.50 193 VAL A CA 1
ATOM 1365 C C . VAL A 1 193 ? -14.324 -10.906 -8.686 1.00 78.50 193 VAL A C 1
ATOM 1367 O O . VAL A 1 193 ? -15.234 -11.134 -9.484 1.00 78.50 193 VAL A O 1
ATOM 1370 N N . THR A 1 194 ? -14.542 -10.715 -7.387 1.00 79.75 194 THR A N 1
ATOM 1371 C CA . THR A 1 194 ? -15.860 -10.681 -6.749 1.00 79.75 194 THR A CA 1
ATOM 1372 C C . THR A 1 194 ? -16.119 -9.302 -6.160 1.00 79.75 194 THR A C 1
ATOM 1374 O O . THR A 1 194 ? -15.312 -8.782 -5.392 1.00 79.75 194 THR A O 1
ATOM 1377 N N . GLN A 1 195 ? -17.270 -8.721 -6.488 1.00 79.75 195 GLN A N 1
ATOM 1378 C CA . GLN A 1 195 ? -17.737 -7.470 -5.899 1.00 79.75 195 GLN A CA 1
ATOM 1379 C C . GLN A 1 195 ? -18.660 -7.776 -4.720 1.00 79.75 195 GLN A C 1
ATOM 1381 O O . GLN A 1 195 ? -19.742 -8.329 -4.902 1.00 79.75 195 GLN A O 1
ATOM 1386 N N . VAL A 1 196 ? -18.215 -7.421 -3.519 1.00 73.69 196 VAL A N 1
ATOM 1387 C CA . VAL A 1 196 ? -18.9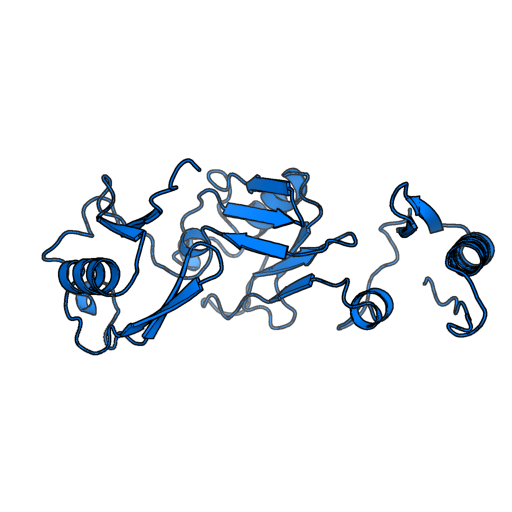52 -7.567 -2.265 1.00 73.69 196 VAL A CA 1
ATOM 1388 C C . VAL A 1 196 ? -19.685 -6.265 -1.974 1.00 73.69 196 VAL A C 1
ATOM 1390 O O . VAL A 1 196 ? -19.063 -5.223 -1.754 1.00 73.69 196 VAL A O 1
ATOM 1393 N N . ASP A 1 197 ? -21.013 -6.312 -1.959 1.00 82.12 197 ASP A N 1
ATOM 1394 C CA . ASP A 1 197 ? -21.825 -5.155 -1.582 1.00 82.12 197 ASP A CA 1
ATOM 1395 C C . ASP A 1 197 ? -21.861 -5.003 -0.055 1.00 82.12 197 ASP A C 1
ATOM 1397 O O . ASP A 1 197 ? -22.418 -5.848 0.651 1.00 82.12 197 ASP A O 1
ATOM 1401 N N . LEU A 1 198 ? -21.260 -3.922 0.455 1.00 84.62 198 LEU A N 1
ATOM 1402 C CA . LEU A 1 198 ? -21.256 -3.572 1.875 1.00 84.62 198 LEU A CA 1
ATOM 1403 C C . LEU A 1 198 ? -22.181 -2.391 2.195 1.00 84.62 198 LEU A C 1
ATOM 1405 O O . LEU A 1 198 ? -22.180 -1.932 3.333 1.00 84.62 198 LEU A O 1
ATOM 1409 N N . THR A 1 199 ? -22.990 -1.896 1.252 1.00 83.56 199 THR A N 1
ATOM 1410 C CA . THR A 1 199 ? -23.804 -0.674 1.435 1.00 83.56 199 THR A CA 1
ATOM 1411 C C . THR A 1 199 ? -24.793 -0.742 2.602 1.00 83.56 199 THR A C 1
ATOM 1413 O O . THR A 1 199 ? -25.164 0.291 3.160 1.00 83.56 199 THR A O 1
ATOM 1416 N N . GLY A 1 200 ? -25.203 -1.948 3.007 1.00 83.88 200 GLY A N 1
ATOM 1417 C CA . GLY A 1 200 ? -26.056 -2.192 4.174 1.00 83.88 200 GLY A CA 1
ATOM 1418 C C . GLY A 1 200 ? -25.314 -2.559 5.465 1.00 83.88 200 GLY A C 1
ATOM 1419 O O . GLY A 1 200 ? -25.964 -2.763 6.492 1.00 83.88 200 GLY A O 1
ATOM 1420 N N . ALA A 1 201 ? -23.985 -2.679 5.435 1.00 85.56 201 ALA A N 1
ATOM 1421 C CA . ALA A 1 201 ? -23.205 -3.069 6.600 1.00 85.56 201 ALA A CA 1
ATOM 1422 C C . ALA A 1 201 ? -23.115 -1.912 7.609 1.00 85.56 201 ALA A C 1
ATOM 1424 O O . ALA A 1 201 ? -22.831 -0.768 7.266 1.00 85.56 201 ALA A O 1
ATOM 1425 N N . VAL A 1 202 ? -23.339 -2.217 8.882 1.00 89.31 202 VAL A N 1
ATOM 1426 C CA . VAL A 1 202 ? -23.217 -1.292 10.017 1.00 89.31 202 VAL A CA 1
ATOM 1427 C C . VAL A 1 202 ? -22.162 -1.743 11.028 1.00 89.31 202 VAL A C 1
ATOM 1429 O O . VAL A 1 202 ? -21.662 -0.914 11.793 1.00 89.31 202 VAL A O 1
ATOM 1432 N N . SER A 1 203 ? -21.778 -3.022 11.023 1.00 90.88 203 SER A N 1
ATOM 1433 C CA . SER A 1 203 ? -20.751 -3.593 11.903 1.00 90.88 203 SER A CA 1
ATOM 1434 C C . SER A 1 203 ? -19.665 -4.355 11.147 1.00 90.88 203 SER A C 1
ATOM 1436 O O . SER A 1 203 ? -19.835 -4.748 9.993 1.00 90.88 203 SER A O 1
ATOM 1438 N N . VAL A 1 204 ? -18.545 -4.588 11.833 1.00 85.12 204 VAL A N 1
ATOM 1439 C CA . VAL A 1 204 ? -17.450 -5.451 11.367 1.00 85.12 204 VAL A CA 1
ATOM 1440 C C . VAL A 1 204 ? -17.940 -6.880 11.126 1.00 85.12 204 VAL A C 1
ATOM 1442 O O . VAL A 1 204 ? -17.569 -7.476 10.121 1.00 85.12 204 VAL A O 1
ATOM 1445 N N . GLU A 1 205 ? -18.807 -7.413 11.993 1.00 91.69 205 GLU A N 1
ATOM 1446 C CA . GLU A 1 205 ? -19.419 -8.738 11.808 1.00 91.69 205 GLU A CA 1
ATOM 1447 C C . GLU A 1 205 ? -20.168 -8.837 10.475 1.00 91.69 205 GLU A C 1
ATOM 1449 O O . GLU A 1 205 ? -19.956 -9.779 9.724 1.00 91.69 205 GLU A O 1
ATOM 1454 N N . GLN A 1 206 ? -20.943 -7.815 10.107 1.00 89.06 206 GLN A N 1
ATOM 1455 C CA . GLN A 1 206 ? -21.653 -7.815 8.827 1.00 89.06 206 GLN A CA 1
ATOM 1456 C C . GLN A 1 206 ? -20.721 -7.713 7.618 1.00 89.06 206 GLN A C 1
ATOM 1458 O O . GLN A 1 206 ? -21.052 -8.244 6.562 1.00 89.06 206 GLN A O 1
ATOM 1463 N N . VAL A 1 207 ? -19.564 -7.056 7.749 1.00 85.31 207 VAL A N 1
ATOM 1464 C CA . VAL A 1 207 ? -18.537 -7.066 6.694 1.00 85.31 207 VAL A CA 1
ATOM 1465 C C . VAL A 1 207 ? -17.947 -8.465 6.542 1.00 85.31 207 VAL A C 1
ATOM 1467 O O . VAL A 1 207 ? -17.848 -8.964 5.424 1.00 85.31 207 VAL A O 1
ATOM 1470 N N . VAL A 1 208 ? -17.598 -9.114 7.654 1.00 84.25 208 VAL A N 1
ATOM 1471 C CA . VAL A 1 208 ? -17.083 -10.491 7.661 1.00 84.25 208 VAL A CA 1
ATOM 1472 C C . VAL A 1 208 ? -18.1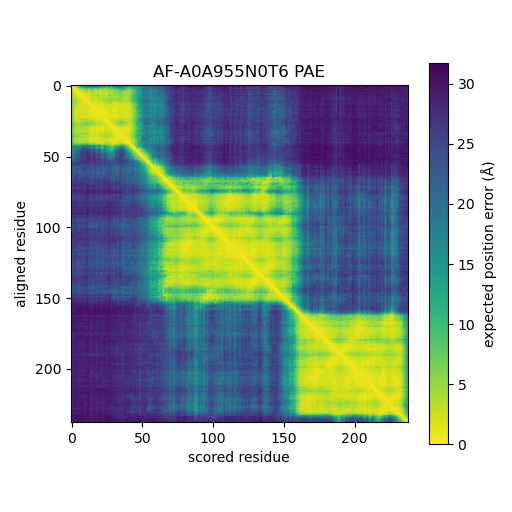04 -11.456 7.051 1.00 84.25 208 VAL A C 1
ATOM 1474 O O . VAL A 1 208 ? -17.755 -12.228 6.159 1.00 84.25 208 VAL A O 1
ATOM 1477 N N . ASP A 1 209 ? -19.370 -11.368 7.455 1.00 93.94 209 ASP A N 1
ATOM 1478 C CA . ASP A 1 209 ? -20.459 -12.190 6.922 1.00 93.94 209 ASP A CA 1
ATOM 1479 C C . ASP A 1 209 ? -20.701 -11.933 5.430 1.00 93.94 209 ASP A C 1
ATOM 1481 O O . ASP A 1 209 ? -20.911 -12.871 4.657 1.00 93.94 209 ASP A O 1
ATOM 1485 N N . ALA A 1 210 ? -20.652 -10.671 4.993 1.00 87.25 210 ALA A N 1
ATOM 1486 C CA . ALA A 1 210 ? -20.811 -10.316 3.588 1.00 87.25 210 ALA A CA 1
ATOM 1487 C C . ALA A 1 210 ? -19.694 -10.919 2.727 1.00 87.25 210 ALA A C 1
ATOM 1489 O O . ALA A 1 210 ? -19.985 -11.494 1.681 1.00 87.25 210 ALA A O 1
ATOM 1490 N N . ILE A 1 211 ? -18.440 -10.858 3.182 1.00 83.12 211 ILE A N 1
ATOM 1491 C CA . ILE A 1 211 ? -17.309 -11.464 2.469 1.00 83.12 211 ILE A CA 1
ATOM 1492 C C . ILE A 1 211 ? -17.452 -12.991 2.443 1.00 83.12 211 ILE A C 1
ATOM 1494 O O . ILE A 1 211 ? -17.426 -13.578 1.365 1.00 83.12 211 ILE A O 1
ATOM 1498 N N . ASN A 1 212 ? -17.690 -13.625 3.595 1.00 88.19 212 ASN A N 1
ATOM 1499 C CA . ASN A 1 212 ? -17.824 -15.084 3.708 1.00 88.19 212 ASN A CA 1
ATOM 1500 C C . ASN A 1 212 ? -19.004 -15.662 2.913 1.00 88.19 212 ASN A C 1
ATOM 1502 O O . ASN A 1 212 ? -18.984 -16.832 2.536 1.00 88.19 212 ASN A O 1
ATOM 1506 N N . SER A 1 213 ? -20.054 -14.871 2.679 1.00 93.75 213 SER A N 1
ATOM 1507 C CA . SER A 1 213 ? -21.226 -15.305 1.909 1.00 93.75 213 SER A CA 1
ATOM 1508 C C . SER A 1 213 ? -21.116 -15.041 0.408 1.00 93.75 213 SER A C 1
ATOM 1510 O O . SER A 1 213 ? -21.770 -15.739 -0.367 1.00 93.75 213 SER A O 1
ATOM 1512 N N . GLN A 1 214 ? -20.326 -14.048 -0.011 1.00 88.44 214 GLN A N 1
ATOM 1513 C CA . GLN A 1 214 ? -20.247 -13.620 -1.412 1.00 88.44 214 GLN A CA 1
ATOM 1514 C C . GLN A 1 214 ? -18.973 -14.100 -2.113 1.00 88.44 214 GLN A C 1
ATOM 1516 O O . GLN A 1 214 ? -19.004 -14.320 -3.323 1.00 88.44 214 GLN A O 1
ATOM 1521 N N . VAL A 1 215 ? -17.868 -14.292 -1.385 1.00 82.31 215 VAL A N 1
ATOM 1522 C CA . VAL A 1 215 ? -16.568 -14.643 -1.967 1.00 82.31 215 VAL A CA 1
ATOM 1523 C C . VAL A 1 215 ? -16.279 -16.128 -1.788 1.00 82.31 215 VAL A C 1
ATOM 1525 O O . VAL A 1 215 ? -15.998 -16.611 -0.695 1.00 82.31 215 VAL A O 1
ATOM 1528 N N . ASN A 1 216 ? -16.313 -16.867 -2.895 1.00 82.50 216 ASN A N 1
ATOM 1529 C CA . ASN A 1 216 ? -15.987 -18.289 -2.884 1.00 82.50 216 ASN A CA 1
ATOM 1530 C C . ASN A 1 216 ? -14.492 -18.519 -2.629 1.00 82.50 216 ASN A C 1
ATOM 1532 O O . ASN A 1 216 ? -13.633 -17.870 -3.226 1.00 82.50 216 ASN A O 1
ATOM 1536 N N . GLY A 1 217 ? -14.192 -19.500 -1.777 1.00 76.75 217 GLY A N 1
ATOM 1537 C CA . GLY A 1 217 ? -12.818 -19.902 -1.480 1.00 76.75 217 GLY A CA 1
ATOM 1538 C C . GLY A 1 217 ? -12.063 -18.946 -0.557 1.00 76.75 217 GLY A C 1
ATOM 1539 O O . GLY A 1 217 ? -10.896 -19.197 -0.298 1.00 76.75 217 GLY A O 1
ATOM 1540 N N . VAL A 1 218 ? -12.708 -17.900 -0.030 1.00 79.38 218 VAL A N 1
ATOM 1541 C CA . VAL A 1 218 ? -12.121 -16.983 0.955 1.00 79.38 218 VAL A CA 1
ATOM 1542 C C . VAL A 1 218 ? -12.850 -17.124 2.285 1.00 79.38 218 VAL A C 1
ATOM 1544 O O . VAL A 1 218 ? -14.075 -17.178 2.330 1.00 79.38 218 VAL A O 1
ATOM 1547 N N . THR A 1 219 ? -12.085 -17.161 3.372 1.00 80.94 219 THR A N 1
ATOM 1548 C CA . THR A 1 219 ? -12.580 -17.067 4.744 1.00 80.94 219 THR A CA 1
ATOM 1549 C C . THR A 1 219 ? -12.103 -15.753 5.353 1.00 80.94 219 THR A C 1
ATOM 1551 O O . THR A 1 219 ? -10.909 -15.539 5.540 1.00 80.94 219 THR A O 1
ATOM 1554 N N . ALA A 1 220 ? -13.037 -14.867 5.672 1.00 78.50 220 ALA A N 1
ATOM 1555 C CA . ALA A 1 220 ? -12.807 -13.655 6.437 1.00 78.50 220 ALA A CA 1
ATOM 1556 C C . ALA A 1 220 ? -12.951 -13.929 7.937 1.00 78.50 220 ALA A C 1
ATOM 1558 O O . ALA A 1 220 ? -13.950 -14.504 8.378 1.00 78.50 220 ALA A O 1
ATOM 1559 N N . THR A 1 221 ? -11.988 -13.473 8.736 1.00 76.88 221 THR A N 1
ATOM 1560 C CA . THR A 1 221 ? -12.052 -13.509 10.205 1.00 76.88 221 THR A CA 1
ATOM 1561 C C . THR A 1 221 ? -11.522 -12.212 10.804 1.00 76.88 221 THR A C 1
ATOM 1563 O O . THR A 1 221 ? -10.745 -11.497 10.181 1.00 76.88 221 THR A O 1
ATOM 1566 N N . ILE A 1 222 ? -11.955 -11.866 12.018 1.00 76.31 222 ILE A N 1
ATOM 1567 C CA . ILE A 1 222 ? -11.310 -10.786 12.776 1.00 76.31 222 ILE A CA 1
ATOM 1568 C C . ILE A 1 222 ? -9.960 -11.316 13.251 1.00 76.31 222 ILE A C 1
ATOM 1570 O O . ILE A 1 222 ? -9.906 -12.406 13.824 1.00 76.31 222 ILE A O 1
ATOM 1574 N N . ASN A 1 223 ? -8.894 -10.557 13.013 1.00 69.94 223 ASN A N 1
ATOM 1575 C CA . ASN A 1 223 ? -7.552 -11.008 13.353 1.00 69.94 223 ASN A CA 1
ATOM 1576 C C . ASN A 1 223 ? -7.369 -11.176 14.869 1.00 69.94 223 ASN A C 1
ATOM 1578 O O . ASN A 1 223 ? -8.084 -10.577 15.678 1.00 69.94 223 ASN A O 1
ATOM 1582 N N . ALA A 1 224 ? -6.392 -11.992 15.266 1.00 72.94 224 ALA A N 1
ATOM 1583 C CA . ALA A 1 224 ? -6.169 -12.328 16.675 1.00 72.94 224 ALA A CA 1
ATOM 1584 C C . ALA A 1 224 ? -5.896 -11.092 17.554 1.00 72.94 224 ALA A C 1
ATOM 1586 O O . ALA A 1 224 ? -6.303 -11.053 18.716 1.00 72.94 224 ALA A O 1
ATOM 1587 N N . ASP A 1 225 ? -5.256 -10.071 16.982 1.00 67.69 225 ASP A N 1
ATOM 1588 C CA . ASP A 1 225 ? -4.918 -8.829 17.675 1.00 67.69 225 ASP A CA 1
ATOM 1589 C C . ASP A 1 225 ? -6.102 -7.851 17.783 1.00 67.69 225 ASP A C 1
ATOM 1591 O O . ASP A 1 225 ? -6.009 -6.838 18.480 1.00 67.69 225 ASP A O 1
ATOM 1595 N N . GLY A 1 226 ? -7.228 -8.114 17.110 1.00 70.38 226 GLY A N 1
ATOM 1596 C CA . GLY A 1 226 ? -8.384 -7.218 17.074 1.00 70.38 226 GLY A CA 1
ATOM 1597 C C . GLY A 1 226 ? -8.063 -5.849 16.471 1.00 70.38 226 GLY A C 1
ATOM 1598 O O . GLY A 1 226 ? -8.583 -4.829 16.923 1.00 70.38 226 GLY A O 1
ATOM 1599 N N . THR A 1 227 ? -7.174 -5.805 15.484 1.00 71.88 227 THR A N 1
ATOM 1600 C CA . THR A 1 227 ? -6.781 -4.599 14.739 1.00 71.88 227 THR A CA 1
ATOM 1601 C C . THR A 1 227 ? -7.389 -4.557 13.336 1.00 71.88 227 THR A C 1
ATOM 1603 O O . THR A 1 227 ? -7.353 -3.514 12.684 1.00 71.88 227 THR A O 1
ATOM 1606 N N . GLY A 1 228 ? -7.987 -5.657 12.861 1.00 78.19 228 GLY A N 1
ATOM 1607 C CA . GLY A 1 228 ? -8.535 -5.734 11.509 1.00 78.19 228 GLY A CA 1
ATOM 1608 C C . GLY A 1 228 ? -9.278 -7.028 11.174 1.00 78.19 228 GLY A C 1
ATOM 1609 O O . GLY A 1 228 ? -9.726 -7.762 12.051 1.00 78.19 228 GLY A O 1
ATOM 1610 N N . ILE A 1 229 ? -9.422 -7.264 9.868 1.00 73.25 229 ILE A N 1
ATOM 1611 C CA . ILE A 1 229 ? -10.032 -8.461 9.271 1.00 73.25 229 ILE A CA 1
ATOM 1612 C C . ILE A 1 229 ? -8.966 -9.119 8.397 1.00 73.25 229 ILE A C 1
ATOM 1614 O O . ILE A 1 229 ? -8.471 -8.457 7.474 1.00 73.25 229 ILE A O 1
ATOM 1618 N N . ASP A 1 230 ? -8.673 -10.384 8.678 1.00 73.88 230 ASP A N 1
ATOM 1619 C CA . ASP A 1 230 ? -7.826 -11.262 7.877 1.00 73.88 230 ASP A CA 1
ATOM 1620 C C . ASP A 1 230 ? -8.677 -12.006 6.848 1.00 73.88 230 ASP A C 1
ATOM 1622 O O . ASP A 1 230 ? -9.823 -12.373 7.122 1.00 73.88 230 ASP A O 1
ATOM 1626 N N . LEU A 1 231 ? -8.110 -12.222 5.663 1.00 74.62 231 LEU A N 1
ATOM 1627 C CA . LEU A 1 231 ? -8.710 -13.003 4.586 1.00 74.62 231 LEU A CA 1
ATOM 1628 C C . LEU A 1 231 ? -7.784 -14.177 4.280 1.00 74.62 231 LEU A C 1
ATOM 1630 O O . LEU A 1 231 ? -6.645 -13.970 3.868 1.00 74.62 231 LEU A O 1
ATOM 1634 N N . GLU A 1 232 ? -8.273 -15.396 4.469 1.00 75.19 232 GLU A N 1
ATOM 1635 C CA . GLU A 1 232 ? -7.544 -16.621 4.157 1.00 75.19 232 GLU A CA 1
ATOM 1636 C C . GLU A 1 232 ? -8.185 -17.299 2.947 1.00 75.19 232 GLU A C 1
ATOM 1638 O O . GLU A 1 232 ? -9.381 -17.600 2.954 1.00 75.19 232 GLU A O 1
ATOM 1643 N N . SER A 1 233 ? -7.402 -17.524 1.892 1.00 74.69 233 SER A N 1
ATOM 1644 C CA . SER A 1 233 ? -7.855 -18.300 0.740 1.00 74.69 233 SER A CA 1
ATOM 1645 C C . SER A 1 233 ? -7.641 -19.786 1.006 1.00 74.69 233 SER A C 1
ATOM 1647 O O . SER A 1 233 ? -6.556 -20.214 1.408 1.00 74.69 233 SER A O 1
ATOM 1649 N N . ALA A 1 234 ? -8.674 -20.589 0.771 1.00 61.38 234 ALA A N 1
ATOM 1650 C CA . ALA A 1 234 ? -8.555 -22.032 0.768 1.00 61.38 234 ALA A CA 1
ATOM 1651 C C . ALA A 1 234 ? -7.806 -22.451 -0.503 1.00 61.38 234 ALA A C 1
ATOM 1653 O O . ALA A 1 234 ? -8.428 -22.755 -1.519 1.00 61.38 234 ALA A O 1
ATOM 1654 N N . PHE A 1 235 ? -6.472 -22.500 -0.439 1.00 48.12 235 PHE A N 1
ATOM 1655 C CA . PHE A 1 235 ? -5.677 -23.200 -1.443 1.00 48.12 235 PHE A CA 1
ATOM 1656 C C . PHE A 1 235 ? -6.153 -24.655 -1.488 1.00 48.12 235 PHE A C 1
ATOM 1658 O O . PHE A 1 235 ? -5.819 -25.471 -0.625 1.00 48.12 235 PHE A O 1
ATOM 1665 N N . LEU A 1 236 ? -6.959 -24.993 -2.493 1.00 40.75 236 LEU A N 1
ATOM 1666 C CA . LEU A 1 236 ? -7.140 -26.382 -2.870 1.00 40.75 236 LEU A CA 1
ATOM 1667 C C . LEU A 1 236 ? -5.775 -26.856 -3.359 1.00 40.75 236 LEU A C 1
ATOM 1669 O O . LEU A 1 236 ? -5.298 -26.433 -4.407 1.00 40.75 236 LEU A O 1
ATOM 1673 N N . SER A 1 237 ? -5.135 -27.715 -2.571 1.00 34.34 237 SER A N 1
ATOM 1674 C CA . SER A 1 237 ? -4.008 -28.509 -3.030 1.00 34.34 237 SER A CA 1
ATOM 1675 C C . SER A 1 237 ? -4.480 -29.388 -4.190 1.00 34.34 237 SER A C 1
ATOM 1677 O O . SER A 1 237 ? -5.052 -30.460 -3.987 1.00 34.34 237 SER A O 1
ATOM 1679 N N . SER A 1 238 ? -4.294 -28.902 -5.416 1.00 36.25 238 SER A N 1
ATOM 1680 C CA . SER A 1 238 ? -4.391 -29.701 -6.639 1.00 36.25 238 SER A CA 1
ATOM 1681 C C . SER A 1 238 ? -3.004 -30.083 -7.120 1.00 36.25 238 SER A C 1
ATOM 1683 O O . SER A 1 238 ? -2.208 -29.141 -7.338 1.00 36.25 238 SER A O 1
#

Solvent-accessible surface area (backbone atoms only — not comparable to full-atom values): 13935 Å² total; per-residue (Å²): 99,97,91,41,84,84,87,81,50,87,89,78,51,48,74,67,52,51,32,53,48,45,44,69,70,32,90,59,42,50,45,45,68,52,98,85,72,45,83,46,77,46,72,78,62,93,83,76,78,80,72,85,76,82,79,68,66,70,37,54,74,67,74,30,59,46,68,49,80,40,61,79,45,65,82,58,77,58,49,56,80,41,36,31,67,75,38,32,21,46,53,46,59,35,35,40,33,49,51,96,44,80,37,78,34,69,20,71,86,27,60,22,47,43,39,46,33,49,36,42,63,69,56,73,51,64,41,47,52,45,72,34,97,84,24,33,20,60,22,40,34,52,75,52,83,42,89,41,70,48,72,46,62,51,67,41,70,58,61,40,63,67,47,56,74,62,62,41,47,63,84,30,39,33,55,83,73,72,44,83,74,48,51,76,46,78,47,72,54,97,88,44,76,38,79,34,75,31,65,85,47,57,30,46,42,48,49,35,51,40,43,48,74,66,37,82,61,40,46,50,44,72,35,96,58,9,51,47,72,42,76,46,68,65,77,74,90,121

pLDDT: mean 70.69, std 16.05, range [27.94, 93.94]

Nearest PDB structures (foldseek):
  6iwy-assembly1_A  TM=3.502E-01  e=1.224E-02  Helicobacter pylori 26695
  5h5t-assembly1_D  TM=3.133E-01  e=2.091E-02  Salmonella enterica subsp. enterica serovar Typhimurium
  6sih-assembly1_A  TM=3.348E-01  e=1.582E-01  Campylobacter jejuni
  4biu-assembly1_C  TM=4.109E-01  e=4.994E+00  Escherichia coli K-12

Secondary structure (DSSP, 8-state):
-TTPPPP--TTT--HHHHHHHHHHH-TTEEEEE-TTS-EEEEE--TTS----SS--HHHHHTT---EE-----SSSS--TT-BTGGGT-----EEEEETTEEEEE--TT--BHHHHHHHHHHS--SEEEEE-TTSSSEEEEESS--S-EEEE-GGGTSS--PPPTT---TT-BTGGGT-SS--EEEEEETTEEEEEE-TT--BHHHHHHHHHHHSTTEEEEE-TTSSSEEEEE-----